Protein AF-A0A5B9VZY3-F1 (afdb_monomer)

Foldseek 3Di:
DPDDDDDDPDDDPVRVVVVLQVQKDKPPDDPVRKFFKKKKWAAADPDPPDPDRDTFIWIWGWDDPDPFKIKIKTAGLVQFSKKWADAPVCVVVFDDDDPGTPCSVVTDIDGSVNVVVVVVPDDDDPVCNHDMDIGGDPSHTMTITIGRPPGDMDMDMGGDDPPVCVVVPPPDPDDDPPDDPPPDDPDDDDDDD

Organism: NCBI:txid406548

Solvent-accessible surface area (backbone atoms only — not comparable to full-atom values): 11847 Å² total; per-residue (Å²): 130,81,79,77,85,72,86,72,90,70,70,52,72,69,53,48,52,50,62,66,46,63,72,44,41,66,34,40,66,75,84,72,40,51,16,44,39,30,44,32,42,36,49,29,61,87,54,90,82,51,92,64,57,59,66,45,54,29,39,36,35,43,27,76,82,50,102,41,35,37,43,38,35,40,35,46,56,89,50,43,58,36,33,37,24,31,43,66,70,54,65,72,68,46,53,78,50,97,92,45,57,52,44,71,82,72,32,50,75,44,45,52,67,58,54,51,53,48,60,72,69,53,85,71,68,79,91,42,60,87,49,73,46,79,41,73,47,91,78,28,42,31,28,33,40,29,24,45,72,85,49,78,64,54,75,46,81,46,71,66,71,55,70,72,56,56,71,72,58,78,81,70,83,88,85,88,87,86,86,89,86,88,88,88,88,86,87,84,80,85,84,85,134

Mean predicted aligned error: 13.8 Å

Nearest PDB structures (foldseek):
  1jk9-assembly1_B  TM=2.225E-01  e=5.221E-01  Saccharomyces cerevisiae
  6b7l-assembly1_A  TM=2.606E-01  e=6.528E-01  Aeromonas veronii Hm21

pLDDT: mean 73.93, std 17.02, range [33.25, 94.19]

Sequence (193 aa):
MPPDPVPTLEFSEGQALAFDLVGTVSLPGPYPSTGDILLIRYPGPADPRAKDRHPRYYLKIVQQLSQTHTVTRFVAIPDIRMVRIVEDAEAASAEWTGDGPNWLSHATVVRPGEIRDLIASLKWDPKAENVAYEVRLPQGTRGIVYVPENAPVLTRHESLISAATSAEGSFTAARGCAKEKKSQALSACPRDP

Radius of gyration: 24.84 Å; Cα contacts (8 Å, |Δi|>4): 273; chains: 1; bounding box: 78×72×63 Å

Structure (mmCIF, N/CA/C/O backbone):
data_AF-A0A5B9VZY3-F1
#
_entry.id   AF-A0A5B9VZY3-F1
#
loop_
_atom_site.group_PDB
_atom_site.id
_atom_site.type_symbol
_atom_site.label_atom_id
_atom_site.label_alt_id
_atom_site.label_comp_id
_atom_site.label_asym_id
_atom_site.label_entity_id
_atom_site.label_seq_id
_atom_site.pdbx_PDB_ins_code
_atom_site.Cartn_x
_atom_site.Cartn_y
_atom_site.Cartn_z
_atom_site.occupancy
_atom_site.B_iso_or_equiv
_atom_site.auth_seq_id
_atom_site.auth_comp_id
_atom_site.auth_asym_id
_atom_site.auth_atom_id
_atom_site.pdbx_PDB_model_num
ATOM 1 N N . MET A 1 1 ? -53.015 0.597 -6.344 1.00 48.97 1 MET A N 1
ATOM 2 C CA . MET A 1 1 ? -51.844 -0.181 -5.896 1.00 48.97 1 MET A CA 1
ATOM 3 C C . MET A 1 1 ? -50.610 0.524 -6.418 1.00 48.97 1 MET A C 1
ATOM 5 O O . MET A 1 1 ? -50.588 0.786 -7.617 1.00 48.97 1 MET A O 1
ATOM 9 N N . PRO A 1 2 ? -49.651 0.910 -5.563 1.00 51.12 2 PRO A N 1
ATOM 10 C CA . PRO A 1 2 ? -48.327 1.269 -6.055 1.00 51.12 2 PRO A CA 1
ATOM 11 C C . PRO A 1 2 ? -47.706 0.034 -6.734 1.00 51.12 2 PRO A C 1
ATOM 13 O O . PRO A 1 2 ? -48.023 -1.084 -6.323 1.00 51.12 2 PRO A O 1
ATOM 16 N N . PRO A 1 3 ? -46.905 0.208 -7.797 1.00 68.88 3 PRO A N 1
ATOM 17 C CA . PRO A 1 3 ? -46.254 -0.913 -8.465 1.00 68.88 3 PRO A CA 1
ATOM 18 C C . PRO A 1 3 ? -45.338 -1.655 -7.486 1.00 68.88 3 PRO A C 1
ATOM 20 O O . PRO A 1 3 ? -44.651 -1.020 -6.682 1.00 68.88 3 PRO A O 1
ATOM 23 N N . ASP A 1 4 ? -45.342 -2.988 -7.561 1.00 66.06 4 ASP A N 1
ATOM 24 C CA . ASP A 1 4 ? -44.424 -3.828 -6.795 1.00 66.06 4 ASP A CA 1
ATOM 25 C C . ASP A 1 4 ? -42.972 -3.436 -7.125 1.00 66.06 4 ASP A C 1
ATOM 27 O O . ASP A 1 4 ? -42.654 -3.200 -8.298 1.00 66.06 4 ASP A O 1
ATOM 31 N N . PRO A 1 5 ? -42.080 -3.329 -6.123 1.00 69.56 5 PRO A N 1
ATOM 32 C CA . PRO A 1 5 ? -40.698 -2.944 -6.356 1.00 69.56 5 PRO A CA 1
ATOM 33 C C . PRO A 1 5 ? -40.016 -3.993 -7.239 1.00 69.56 5 PRO A C 1
ATOM 35 O O . PRO A 1 5 ? -39.814 -5.139 -6.838 1.00 69.56 5 PRO A O 1
ATOM 38 N N . VAL A 1 6 ? -39.668 -3.592 -8.461 1.00 66.81 6 VAL A N 1
ATOM 39 C CA . VAL A 1 6 ? -38.893 -4.420 -9.386 1.00 66.81 6 VAL A CA 1
ATOM 40 C C . VAL A 1 6 ? -37.465 -4.513 -8.840 1.00 66.81 6 VAL A C 1
ATOM 42 O O . VAL A 1 6 ? -36.887 -3.471 -8.523 1.00 66.81 6 VAL A O 1
ATOM 45 N N . PRO A 1 7 ? -36.875 -5.715 -8.713 1.00 61.34 7 PRO A N 1
ATOM 46 C CA . PRO A 1 7 ? -35.495 -5.846 -8.271 1.00 61.34 7 PRO A CA 1
ATOM 47 C C . PRO A 1 7 ? -34.576 -5.111 -9.250 1.00 61.34 7 PRO A C 1
ATOM 49 O O . PRO A 1 7 ? -34.482 -5.462 -10.427 1.00 61.34 7 PRO A O 1
ATOM 52 N N . THR A 1 8 ? -33.914 -4.066 -8.767 1.00 66.06 8 THR A N 1
ATOM 53 C CA . THR A 1 8 ? -32.885 -3.356 -9.520 1.00 66.06 8 THR A CA 1
ATOM 54 C C . THR A 1 8 ? -31.635 -4.226 -9.595 1.00 66.06 8 THR A C 1
ATOM 56 O O . THR A 1 8 ? -31.130 -4.686 -8.575 1.00 66.06 8 THR A O 1
ATOM 59 N N . LEU A 1 9 ? -31.136 -4.451 -10.812 1.00 69.56 9 LEU A N 1
ATOM 60 C CA . LEU A 1 9 ? -29.882 -5.173 -11.073 1.00 69.56 9 LEU A CA 1
ATOM 61 C C . LEU A 1 9 ? -28.632 -4.339 -10.744 1.00 69.56 9 LEU A C 1
ATOM 63 O O . LEU A 1 9 ? -27.517 -4.851 -10.795 1.00 69.56 9 LEU A O 1
ATOM 67 N N . GLU A 1 10 ? -28.812 -3.056 -10.437 1.00 79.38 10 GLU A N 1
ATOM 68 C CA . GLU A 1 10 ? -27.729 -2.128 -10.137 1.00 79.38 10 GLU A CA 1
ATOM 69 C C . GLU A 1 10 ? -27.434 -2.139 -8.637 1.00 79.38 10 GLU A C 1
ATOM 71 O O . GLU A 1 10 ? -28.299 -1.847 -7.808 1.00 79.38 10 GLU A O 1
ATOM 76 N N . PHE A 1 11 ? -26.200 -2.500 -8.289 1.00 79.38 11 PHE A N 1
ATOM 77 C CA . PHE A 1 11 ? -25.704 -2.389 -6.925 1.00 79.38 11 PHE A CA 1
ATOM 78 C C . PHE A 1 11 ? -25.532 -0.919 -6.550 1.00 79.38 11 PHE A C 1
ATOM 80 O O . PHE A 1 11 ? -25.039 -0.121 -7.350 1.00 79.38 11 PHE A O 1
ATOM 87 N N . SER A 1 12 ? -25.869 -0.567 -5.309 1.00 84.94 12 SER A N 1
ATOM 88 C CA . SER A 1 12 ? -25.454 0.727 -4.767 1.00 84.94 12 SER A CA 1
ATOM 89 C C . SER A 1 12 ? -23.927 0.805 -4.690 1.00 84.94 12 SER A C 1
ATOM 91 O O . SER A 1 12 ? -23.242 -0.217 -4.626 1.00 84.94 12 SER A O 1
ATOM 93 N N . GLU A 1 13 ? -23.371 2.015 -4.647 1.00 79.19 13 GLU A N 1
ATOM 94 C CA . GLU A 1 13 ? -21.919 2.214 -4.541 1.00 79.19 13 GLU A CA 1
ATOM 95 C C . GLU A 1 13 ? -21.316 1.467 -3.338 1.00 79.19 13 GLU A C 1
ATOM 97 O O . GLU A 1 13 ? -20.296 0.790 -3.463 1.00 79.19 13 GLU A O 1
ATOM 102 N N . GLY A 1 14 ? -22.000 1.509 -2.190 1.00 79.62 14 GLY A N 1
ATOM 103 C CA . GLY A 1 14 ? -21.590 0.773 -0.995 1.00 79.62 14 GLY A CA 1
ATOM 104 C C . GLY A 1 14 ? -21.643 -0.748 -1.171 1.00 79.62 14 GLY A C 1
ATOM 105 O O . GLY A 1 14 ? -20.765 -1.447 -0.672 1.00 79.62 14 GLY A O 1
ATOM 106 N N . GLN A 1 15 ? -22.630 -1.270 -1.906 1.00 82.19 15 GLN A N 1
ATOM 107 C CA . GLN A 1 15 ? -22.722 -2.701 -2.216 1.00 82.19 15 GLN A CA 1
ATOM 108 C C . GLN A 1 15 ? -21.623 -3.138 -3.187 1.00 82.19 15 GLN A C 1
ATOM 110 O O . GLN A 1 15 ? -20.984 -4.159 -2.950 1.00 82.19 15 GLN A O 1
ATOM 115 N N . ALA A 1 16 ? -21.362 -2.359 -4.238 1.00 83.44 16 ALA A N 1
ATOM 116 C CA . ALA A 1 16 ? -20.280 -2.628 -5.181 1.00 83.44 16 ALA A CA 1
ATOM 117 C C . ALA A 1 16 ? -18.919 -2.652 -4.467 1.00 83.44 16 ALA A C 1
ATOM 119 O O . ALA A 1 16 ? -18.148 -3.595 -4.627 1.00 83.44 16 ALA A O 1
ATOM 120 N N . LEU A 1 17 ? -18.673 -1.671 -3.594 1.00 82.31 17 LEU A N 1
ATOM 121 C CA . LEU A 1 17 ? -17.467 -1.627 -2.777 1.00 82.31 17 LEU A CA 1
ATOM 122 C C . LEU A 1 17 ? -17.381 -2.814 -1.808 1.00 82.31 17 LEU A C 1
ATOM 124 O O . LEU A 1 17 ? -16.303 -3.367 -1.621 1.00 82.31 17 LEU A O 1
ATOM 128 N N . ALA A 1 18 ? -18.497 -3.241 -1.211 1.00 84.06 18 ALA A N 1
ATOM 129 C CA . ALA A 1 18 ? -18.503 -4.435 -0.373 1.00 84.06 18 ALA A CA 1
ATOM 130 C C . ALA A 1 18 ? -18.063 -5.672 -1.169 1.00 84.06 18 ALA A C 1
ATOM 132 O O . ALA A 1 18 ? -17.202 -6.406 -0.692 1.00 84.06 18 ALA A O 1
ATOM 133 N N . PHE A 1 19 ? -18.581 -5.862 -2.389 1.00 85.00 19 PHE A N 1
ATOM 134 C CA . PHE A 1 19 ? -18.181 -6.962 -3.273 1.00 85.00 19 PHE A CA 1
ATOM 135 C C . PHE A 1 19 ? -16.699 -6.913 -3.659 1.00 85.00 19 PHE A C 1
ATOM 137 O O . PHE A 1 19 ? -16.040 -7.951 -3.617 1.00 85.00 19 PHE A O 1
ATOM 144 N N . ASP A 1 20 ? -16.158 -5.731 -3.963 1.00 82.94 20 ASP A N 1
ATOM 145 C CA . ASP A 1 20 ? -14.740 -5.558 -4.313 1.00 82.94 20 ASP A CA 1
ATOM 146 C C . ASP A 1 20 ? -13.782 -5.933 -3.163 1.00 82.94 20 ASP A C 1
ATOM 148 O O . ASP A 1 20 ? -12.620 -6.280 -3.402 1.00 82.94 20 ASP A O 1
ATOM 152 N N . LEU A 1 21 ? -14.260 -5.877 -1.915 1.00 87.25 21 LEU A N 1
ATOM 153 C CA . LEU A 1 21 ? -13.477 -6.160 -0.708 1.00 87.25 21 LEU A CA 1
ATOM 154 C C . LEU A 1 21 ? -13.717 -7.544 -0.111 1.00 87.25 21 LEU A C 1
ATOM 156 O O . LEU A 1 21 ? -13.021 -7.916 0.840 1.00 87.25 21 LEU A O 1
ATOM 160 N N . VAL A 1 22 ? -14.657 -8.324 -0.649 1.00 89.94 22 VAL A N 1
ATOM 161 C CA . VAL A 1 22 ? -14.873 -9.704 -0.200 1.00 89.94 22 VAL A CA 1
ATOM 162 C C . VAL A 1 22 ? -13.573 -10.506 -0.349 1.00 89.94 22 VAL A C 1
ATOM 164 O O . VAL A 1 22 ? -12.949 -10.520 -1.409 1.00 89.94 22 VAL A O 1
ATOM 167 N N . GLY A 1 23 ? -13.168 -11.192 0.725 1.00 88.31 23 GLY A N 1
ATOM 168 C CA . GLY A 1 23 ? -11.953 -12.020 0.751 1.00 88.31 23 GLY A CA 1
ATOM 169 C C . GLY A 1 23 ? -10.643 -11.223 0.776 1.00 88.31 23 GLY A C 1
ATOM 170 O O . GLY A 1 23 ? -9.598 -11.734 0.364 1.00 88.31 23 GLY A O 1
ATOM 171 N N . THR A 1 24 ? -10.695 -9.960 1.211 1.00 90.50 24 THR A N 1
ATOM 172 C CA . THR A 1 24 ? -9.513 -9.105 1.364 1.00 90.50 24 THR A CA 1
ATOM 173 C C . THR A 1 24 ? -9.180 -8.843 2.828 1.00 90.50 24 THR A C 1
ATOM 175 O O . THR A 1 24 ? -10.052 -8.817 3.694 1.00 90.50 24 THR A O 1
ATOM 178 N N . VAL A 1 25 ? -7.899 -8.602 3.095 1.00 89.81 25 VAL A N 1
ATOM 179 C CA . VAL A 1 25 ? -7.372 -8.143 4.379 1.00 89.81 25 VAL A CA 1
ATOM 180 C C . VAL A 1 25 ? -6.919 -6.696 4.271 1.00 89.81 25 VAL A C 1
ATOM 182 O O . VAL A 1 25 ? -6.342 -6.274 3.267 1.00 89.81 25 VAL A O 1
ATOM 185 N N . SER A 1 26 ? -7.160 -5.934 5.334 1.00 88.94 26 SER A N 1
ATOM 186 C CA . SER A 1 26 ? -6.669 -4.567 5.484 1.00 88.94 26 SER A CA 1
ATOM 187 C C . SER A 1 26 ? -5.224 -4.561 5.978 1.00 88.94 26 SER A C 1
ATOM 189 O O . SER A 1 26 ? -4.917 -5.155 7.015 1.00 88.94 26 SER A O 1
ATOM 191 N N . LEU A 1 27 ? -4.356 -3.841 5.276 1.00 89.19 27 LEU A N 1
ATOM 192 C CA . LEU A 1 27 ? -2.988 -3.554 5.679 1.00 89.19 27 LEU A CA 1
ATOM 193 C C . LEU A 1 27 ? -2.804 -2.050 5.908 1.00 89.19 27 LEU A C 1
ATOM 195 O O . LEU A 1 27 ? -3.229 -1.260 5.076 1.00 89.19 27 LEU A O 1
ATOM 199 N N . PRO A 1 28 ? -2.090 -1.639 6.956 1.00 85.62 28 PRO A N 1
ATOM 200 C CA . PRO A 1 28 ? -1.412 -2.506 7.908 1.00 85.62 28 PRO A CA 1
ATOM 201 C C . PRO A 1 28 ? -2.357 -3.184 8.919 1.00 85.62 28 PRO A C 1
ATOM 203 O O . PRO A 1 28 ? -3.510 -2.805 9.085 1.00 85.62 28 PRO A O 1
ATOM 206 N N . GLY A 1 29 ? -1.856 -4.214 9.598 1.00 77.62 29 GLY A N 1
ATOM 207 C CA . GLY A 1 29 ? -2.554 -4.891 10.694 1.00 77.62 29 GLY A CA 1
ATOM 208 C C . GLY A 1 29 ? -1.566 -5.605 11.626 1.00 77.62 29 GLY A C 1
ATOM 209 O O . GLY A 1 29 ? -0.427 -5.836 11.218 1.00 77.62 29 GLY A O 1
ATOM 210 N N . PRO A 1 30 ? -1.947 -5.978 12.861 1.00 68.19 30 PRO A N 1
ATOM 211 C CA . PRO A 1 30 ? -3.179 -5.612 13.564 1.00 68.19 30 PRO A CA 1
ATOM 212 C C . PRO A 1 30 ? -3.150 -4.151 14.063 1.00 68.19 30 PRO A C 1
ATOM 214 O O . PRO A 1 30 ? -2.207 -3.417 13.782 1.00 68.19 30 PRO A O 1
ATOM 217 N N . TYR A 1 31 ? -4.221 -3.724 14.737 1.00 58.78 31 TYR A N 1
ATOM 218 C CA . TYR A 1 31 ? -4.541 -2.329 15.067 1.00 58.78 31 TYR A CA 1
ATOM 219 C C . TYR A 1 31 ? -3.400 -1.550 15.774 1.00 58.78 31 TYR A C 1
ATOM 221 O O . TYR A 1 31 ? -2.755 -2.133 16.648 1.00 58.78 31 TYR A O 1
ATOM 229 N N . PRO A 1 32 ? -3.169 -0.246 15.481 1.00 58.28 32 PRO A N 1
ATOM 230 C CA . PRO A 1 32 ? -3.846 0.621 14.502 1.00 58.28 32 PRO A CA 1
ATOM 231 C C . PRO A 1 32 ? -3.590 0.209 13.067 1.00 58.28 32 PRO A C 1
ATOM 233 O O . PRO A 1 32 ? -2.450 0.159 12.632 1.00 58.28 32 PRO A O 1
ATOM 236 N N . SER A 1 33 ? -4.662 -0.067 12.321 1.00 71.00 33 SER A N 1
ATOM 237 C CA . SER A 1 33 ? -4.580 -0.526 10.934 1.00 71.00 33 SER A CA 1
ATOM 238 C C . SER A 1 33 ? -4.233 0.589 9.953 1.00 71.00 33 SER A C 1
ATOM 240 O O . SER A 1 33 ? -4.369 0.393 8.760 1.00 71.00 33 SER A O 1
ATOM 242 N N . THR A 1 34 ? -3.764 1.747 10.417 1.00 80.75 34 THR A N 1
ATOM 243 C CA . THR A 1 34 ? -3.256 2.823 9.565 1.00 80.75 34 THR A CA 1
ATOM 244 C C . THR A 1 34 ? -1.738 2.827 9.540 1.00 80.75 34 THR A C 1
ATOM 246 O O . THR A 1 34 ? -1.068 2.564 10.539 1.00 80.75 34 THR A O 1
ATOM 249 N N . GLY A 1 35 ? -1.180 3.126 8.374 1.00 86.19 35 GLY A N 1
ATOM 250 C CA . GLY A 1 35 ? 0.255 3.310 8.203 1.00 86.19 35 GLY A CA 1
ATOM 251 C C . GLY A 1 35 ? 0.544 4.335 7.130 1.00 86.19 35 GLY A C 1
ATOM 252 O O . GLY A 1 35 ? -0.342 4.686 6.348 1.00 86.19 35 GLY A O 1
ATOM 253 N N . ASP A 1 36 ? 1.788 4.797 7.101 1.00 89.00 36 ASP A N 1
ATOM 254 C CA . ASP A 1 36 ? 2.238 5.721 6.078 1.00 89.00 36 ASP A CA 1
ATOM 255 C C . ASP A 1 36 ? 2.378 4.963 4.748 1.00 89.00 36 ASP A C 1
ATOM 257 O O . ASP A 1 36 ? 3.089 3.955 4.672 1.00 89.00 36 ASP A O 1
ATOM 261 N N . ILE A 1 37 ? 1.684 5.424 3.708 1.00 90.31 37 ILE A N 1
ATOM 262 C CA . ILE A 1 37 ? 1.641 4.796 2.386 1.00 90.31 37 ILE A CA 1
ATOM 263 C C . ILE A 1 37 ? 2.561 5.556 1.433 1.00 90.31 37 ILE A C 1
ATOM 265 O O . ILE A 1 37 ? 2.424 6.762 1.223 1.00 90.31 37 ILE A O 1
ATOM 269 N N . LEU A 1 38 ? 3.498 4.834 0.822 1.00 89.88 38 LEU A N 1
ATOM 270 C CA . LEU A 1 38 ? 4.451 5.381 -0.143 1.00 89.88 38 LEU A CA 1
ATOM 271 C C . LEU A 1 38 ? 4.440 4.525 -1.405 1.00 89.88 38 LEU A C 1
ATOM 273 O O . LEU A 1 38 ? 4.417 3.298 -1.335 1.00 89.88 38 LEU A O 1
ATOM 277 N N . LEU A 1 39 ? 4.516 5.161 -2.56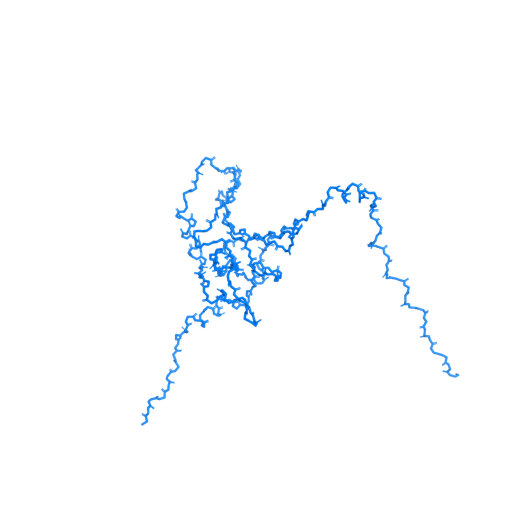8 1.00 89.94 39 LEU A N 1
ATOM 278 C CA . LEU A 1 39 ? 4.752 4.470 -3.825 1.00 89.94 39 LEU A CA 1
ATOM 279 C C . LEU A 1 39 ? 6.254 4.277 -4.017 1.00 89.94 39 LEU A C 1
ATOM 281 O O . LEU A 1 39 ? 7.015 5.244 -4.017 1.00 89.94 39 LEU A O 1
ATOM 285 N N . ILE A 1 40 ? 6.669 3.033 -4.226 1.00 89.62 40 ILE A N 1
ATOM 286 C CA . ILE A 1 40 ? 8.050 2.687 -4.540 1.00 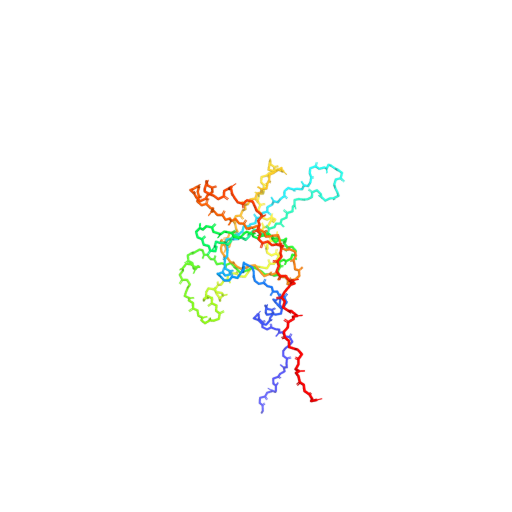89.62 40 ILE A CA 1
ATOM 287 C C . ILE A 1 40 ? 8.169 2.310 -6.004 1.00 89.62 40 ILE A C 1
ATOM 289 O O . ILE A 1 40 ? 7.434 1.451 -6.493 1.00 89.62 40 ILE A O 1
ATOM 293 N N . ARG A 1 41 ? 9.168 2.883 -6.671 1.00 87.88 41 ARG A N 1
ATOM 294 C CA . ARG A 1 41 ? 9.699 2.379 -7.936 1.00 87.88 41 ARG A CA 1
ATOM 295 C C . ARG A 1 41 ? 10.999 1.634 -7.665 1.00 87.88 41 ARG A C 1
ATOM 297 O O . ARG A 1 41 ? 11.996 2.244 -7.286 1.00 87.88 41 ARG A O 1
ATOM 304 N N . TYR A 1 42 ? 10.985 0.325 -7.874 1.00 85.81 42 TYR A N 1
ATOM 305 C CA . TYR A 1 42 ? 12.169 -0.521 -7.849 1.00 85.81 42 TYR A CA 1
ATOM 306 C C . TYR A 1 42 ? 12.741 -0.641 -9.269 1.00 85.81 42 TYR A C 1
ATOM 308 O O . TYR A 1 42 ? 11.972 -0.867 -10.213 1.00 85.81 42 TYR A O 1
ATOM 316 N N . PRO A 1 43 ? 14.060 -0.474 -9.454 1.00 82.69 43 PRO A N 1
ATOM 317 C CA . PRO A 1 43 ? 14.666 -0.575 -10.771 1.00 82.69 43 PRO A CA 1
ATOM 318 C C . PRO A 1 43 ? 14.493 -1.981 -11.354 1.00 82.69 43 PRO A C 1
ATOM 320 O O . PRO A 1 43 ? 14.429 -2.978 -10.631 1.00 82.69 43 PRO A O 1
ATOM 323 N N . GLY A 1 44 ? 14.400 -2.058 -12.681 1.00 79.31 44 GLY A N 1
ATOM 324 C CA . GLY A 1 44 ? 14.446 -3.339 -13.376 1.00 79.31 44 GLY A CA 1
ATOM 325 C C . GLY A 1 44 ? 15.818 -4.010 -13.197 1.00 79.31 44 GLY A C 1
ATOM 326 O O . GLY A 1 44 ? 16.799 -3.342 -12.864 1.00 79.31 44 GLY A O 1
ATOM 327 N N . PRO A 1 45 ? 15.924 -5.330 -13.405 1.00 77.69 45 PRO A N 1
ATOM 328 C CA . PRO A 1 45 ? 17.207 -6.022 -13.399 1.00 77.69 45 PRO A CA 1
ATOM 329 C C . PRO A 1 45 ? 18.186 -5.389 -14.401 1.00 77.69 45 PRO A C 1
ATOM 331 O O . PRO A 1 45 ? 17.850 -5.174 -15.563 1.00 77.69 45 PRO A O 1
ATOM 334 N N . ALA A 1 46 ? 19.419 -5.147 -13.946 1.00 73.75 46 ALA A N 1
ATOM 335 C CA . ALA A 1 46 ? 20.489 -4.550 -14.750 1.00 73.75 46 ALA A CA 1
ATOM 336 C C . ALA A 1 46 ? 21.030 -5.484 -15.852 1.00 73.75 46 ALA A C 1
ATOM 338 O O . ALA A 1 46 ? 21.781 -5.045 -16.721 1.00 73.75 46 ALA A O 1
ATOM 339 N N . ASP A 1 47 ? 20.674 -6.773 -15.817 1.00 78.38 47 ASP A N 1
ATOM 340 C CA . ASP A 1 47 ? 21.093 -7.740 -16.828 1.00 78.38 47 ASP A CA 1
ATOM 341 C C . ASP A 1 47 ? 20.403 -7.442 -18.173 1.00 78.38 47 ASP A C 1
ATOM 343 O O . ASP A 1 47 ? 19.176 -7.560 -18.282 1.00 78.38 47 ASP A O 1
ATOM 347 N N . PRO A 1 48 ? 21.160 -7.133 -19.243 1.00 72.50 48 PRO A N 1
ATOM 348 C CA . PRO A 1 48 ? 20.587 -6.922 -20.563 1.00 72.50 48 PRO A CA 1
ATOM 349 C C . PRO A 1 48 ? 19.874 -8.167 -21.124 1.00 72.50 48 PRO A C 1
ATOM 351 O O . PRO A 1 48 ? 19.100 -8.059 -22.073 1.00 72.50 48 PRO A O 1
ATOM 354 N N . ARG A 1 49 ? 20.076 -9.362 -20.578 1.00 80.81 49 ARG A N 1
ATOM 355 C CA . ARG A 1 49 ? 19.366 -10.572 -21.019 1.00 80.81 49 ARG A CA 1
ATOM 356 C C . ARG A 1 49 ? 18.101 -10.863 -20.214 1.00 80.81 49 ARG A C 1
ATOM 358 O O . ARG A 1 49 ? 17.374 -11.795 -20.562 1.00 80.81 49 ARG A O 1
ATOM 365 N N . ALA A 1 50 ? 17.800 -10.074 -19.181 1.00 79.31 50 ALA A N 1
ATOM 366 C CA . ALA A 1 50 ? 16.577 -10.236 -18.410 1.00 79.31 50 ALA A CA 1
ATOM 367 C C . ALA A 1 50 ? 15.341 -9.959 -19.280 1.00 79.31 50 ALA A C 1
ATOM 369 O O . ALA A 1 50 ? 15.267 -8.955 -19.989 1.00 79.31 50 ALA A O 1
ATOM 370 N N . LYS A 1 51 ? 14.355 -10.863 -19.212 1.00 74.00 51 LYS A N 1
ATOM 371 C CA . LYS A 1 51 ? 13.098 -10.760 -19.976 1.00 74.00 51 LYS A CA 1
ATOM 372 C C . LYS A 1 51 ? 12.201 -9.610 -19.513 1.00 74.00 51 LYS A C 1
ATOM 374 O O . LYS A 1 51 ? 11.413 -9.107 -20.301 1.00 74.00 51 LYS A O 1
ATOM 379 N N . ASP A 1 52 ? 12.321 -9.213 -18.252 1.00 74.44 52 ASP A N 1
ATOM 380 C CA . ASP A 1 52 ? 11.519 -8.166 -17.625 1.00 74.44 52 ASP A CA 1
ATOM 381 C C . ASP A 1 52 ? 12.450 -7.042 -17.173 1.00 74.44 52 ASP A C 1
ATOM 383 O O . ASP A 1 52 ? 12.956 -7.061 -16.056 1.00 74.44 52 ASP A O 1
ATOM 387 N N . ARG A 1 53 ? 12.747 -6.109 -18.084 1.00 73.75 53 ARG A N 1
ATOM 388 C CA . ARG A 1 53 ? 13.592 -4.935 -17.802 1.00 73.75 53 ARG A CA 1
ATOM 389 C C . ARG A 1 53 ? 12.805 -3.764 -17.211 1.00 73.75 53 ARG A C 1
ATOM 391 O O . ARG A 1 53 ? 13.383 -2.715 -16.937 1.00 73.75 53 ARG A O 1
ATOM 398 N N . HIS A 1 54 ? 11.489 -3.899 -17.074 1.00 80.38 54 HIS A N 1
ATOM 399 C CA . HIS A 1 54 ? 10.652 -2.798 -16.633 1.00 80.38 54 HIS A CA 1
ATOM 400 C C . HIS A 1 54 ? 10.835 -2.547 -15.131 1.00 80.38 54 HIS A C 1
ATOM 402 O O . HIS A 1 54 ? 11.068 -3.485 -14.363 1.00 80.38 54 HIS A O 1
ATOM 408 N N . PRO A 1 55 ? 10.746 -1.279 -14.690 1.00 83.19 55 PRO A N 1
ATOM 409 C CA . PRO A 1 55 ? 10.713 -0.982 -13.271 1.00 83.19 55 PRO A CA 1
ATOM 410 C C . PRO A 1 55 ? 9.484 -1.632 -12.636 1.00 83.19 55 PRO A C 1
ATOM 412 O O . PRO A 1 55 ? 8.403 -1.682 -13.229 1.00 83.19 55 PRO A O 1
ATOM 415 N N . ARG A 1 56 ? 9.653 -2.107 -11.406 1.00 87.50 56 ARG A N 1
ATOM 416 C CA . ARG A 1 56 ? 8.577 -2.713 -10.624 1.00 87.50 56 ARG A CA 1
ATOM 417 C C . ARG A 1 56 ? 8.051 -1.707 -9.624 1.00 87.50 56 ARG A C 1
ATOM 419 O O . ARG A 1 56 ? 8.826 -0.988 -9.000 1.00 87.50 56 ARG A O 1
ATOM 426 N N . TYR A 1 57 ? 6.738 -1.678 -9.460 1.00 89.31 57 TYR A N 1
ATOM 427 C CA . TYR A 1 57 ? 6.077 -0.745 -8.560 1.00 89.31 57 TYR A CA 1
ATOM 428 C C . TYR A 1 57 ? 5.457 -1.490 -7.389 1.00 89.31 57 TYR A C 1
ATOM 430 O O . TYR A 1 57 ? 4.848 -2.549 -7.560 1.00 89.31 57 TYR A O 1
ATOM 438 N N . TYR A 1 58 ? 5.608 -0.911 -6.205 1.00 92.44 58 TYR A N 1
ATOM 439 C CA . TYR A 1 58 ? 5.074 -1.448 -4.962 1.00 92.44 58 TYR A CA 1
ATOM 440 C C . TYR A 1 58 ? 4.483 -0.316 -4.133 1.00 92.44 58 TYR A C 1
ATOM 442 O O . TYR A 1 58 ? 4.989 0.804 -4.177 1.00 92.44 58 TYR A O 1
ATOM 450 N N . LEU A 1 59 ? 3.466 -0.609 -3.328 1.00 92.81 59 LEU A N 1
ATOM 451 C CA . LEU A 1 59 ? 3.138 0.241 -2.191 1.00 92.81 59 LEU A CA 1
ATOM 452 C C . LEU A 1 59 ? 3.920 -0.224 -0.966 1.00 92.81 59 LEU A C 1
ATOM 454 O O . LEU A 1 59 ? 3.849 -1.391 -0.578 1.00 92.81 59 LEU A O 1
ATOM 458 N N . LYS A 1 60 ? 4.657 0.710 -0.368 1.00 93.38 60 LYS A N 1
ATOM 459 C CA . LYS A 1 60 ? 5.220 0.620 0.977 1.00 93.38 60 LYS A CA 1
ATOM 460 C C . LYS A 1 60 ? 4.160 1.061 1.963 1.00 93.38 60 LYS A C 1
ATOM 462 O O . LYS A 1 60 ? 3.545 2.105 1.773 1.00 93.38 60 LYS A O 1
ATOM 467 N N . ILE A 1 61 ? 4.013 0.311 3.037 1.00 92.81 61 ILE A N 1
ATOM 468 C CA . ILE A 1 61 ? 3.121 0.636 4.138 1.00 92.81 61 ILE A CA 1
ATOM 469 C C . ILE A 1 61 ? 3.966 0.582 5.402 1.00 92.81 61 ILE A C 1
ATOM 471 O O . ILE A 1 61 ? 4.427 -0.495 5.778 1.00 92.81 61 ILE A O 1
ATOM 475 N N . VAL A 1 62 ? 4.199 1.724 6.038 1.00 91.38 62 VAL A N 1
ATOM 476 C CA . VAL A 1 62 ? 5.017 1.827 7.250 1.00 91.38 62 VAL A CA 1
ATOM 477 C C . VAL A 1 62 ? 4.101 2.017 8.449 1.00 91.38 62 VAL A C 1
ATOM 479 O O . VAL A 1 62 ? 3.408 3.022 8.566 1.00 91.38 62 VAL A O 1
ATOM 482 N N . GLN A 1 63 ? 4.088 1.041 9.347 1.00 89.62 63 GLN A N 1
ATOM 483 C CA . GLN A 1 63 ? 3.261 1.047 10.545 1.00 89.62 63 GLN A CA 1
ATOM 484 C C . GLN A 1 63 ? 4.152 1.106 11.785 1.00 89.62 63 GLN A C 1
ATOM 486 O O . GLN A 1 63 ? 4.908 0.173 12.062 1.00 89.62 63 GLN A O 1
ATOM 491 N N . GLN A 1 64 ? 4.037 2.180 12.562 1.00 87.31 64 GLN A N 1
ATOM 492 C CA . GLN A 1 64 ? 4.703 2.288 13.857 1.00 87.31 64 GLN A CA 1
ATOM 493 C C . GLN A 1 64 ? 3.817 1.657 14.939 1.00 87.31 64 GLN A C 1
ATOM 495 O O . GLN A 1 64 ? 2.761 2.196 15.257 1.00 87.31 64 GLN A O 1
ATOM 500 N N . LEU A 1 65 ? 4.231 0.518 15.504 1.00 84.19 65 LEU A N 1
ATOM 501 C CA . LEU A 1 65 ? 3.480 -0.159 16.574 1.00 84.19 65 LEU A CA 1
ATOM 502 C C . LEU A 1 65 ? 3.848 0.366 17.968 1.00 84.19 65 LEU A C 1
ATOM 504 O O . LEU A 1 65 ? 3.030 0.340 18.883 1.00 84.19 65 LEU A O 1
ATOM 508 N N . SER A 1 66 ? 5.081 0.835 18.147 1.00 83.12 66 SER A N 1
ATOM 509 C CA . SER A 1 66 ? 5.568 1.451 19.387 1.00 83.12 66 SER A CA 1
ATOM 510 C C . SER A 1 66 ? 6.735 2.389 19.076 1.00 83.12 66 SER A C 1
ATOM 512 O O . SER A 1 66 ? 7.178 2.447 17.939 1.00 83.12 66 SER A O 1
ATOM 514 N N . GLN A 1 67 ? 7.312 3.086 20.059 1.00 83.69 67 GLN A N 1
ATOM 515 C CA . GLN A 1 67 ? 8.523 3.903 19.834 1.00 83.69 67 GLN A CA 1
ATOM 516 C C . GLN A 1 67 ? 9.725 3.094 19.320 1.00 83.69 67 GLN A C 1
ATOM 518 O O . GLN A 1 67 ? 10.640 3.654 18.725 1.00 83.69 67 GLN A O 1
ATOM 523 N N . THR A 1 68 ? 9.728 1.783 19.551 1.00 86.00 68 THR A N 1
ATOM 524 C CA . THR A 1 68 ? 10.844 0.903 19.214 1.00 86.00 68 THR A CA 1
ATOM 525 C C . THR A 1 68 ? 10.514 -0.092 18.120 1.00 86.00 68 THR A C 1
ATOM 527 O O . THR A 1 68 ? 11.441 -0.705 17.612 1.00 86.00 68 THR A O 1
ATOM 530 N N . HIS A 1 69 ? 9.247 -0.275 17.745 1.00 86.06 69 HIS A N 1
ATOM 531 C CA . HIS A 1 69 ? 8.848 -1.307 16.796 1.00 86.06 69 HIS A CA 1
ATOM 532 C C . HIS A 1 69 ? 8.116 -0.724 15.590 1.00 86.06 69 HIS A C 1
ATOM 534 O O . HIS A 1 69 ? 7.055 -0.107 15.724 1.00 86.06 69 HIS A O 1
ATOM 540 N N . THR A 1 70 ? 8.657 -1.004 14.407 1.00 90.25 70 THR A N 1
ATOM 541 C CA . THR A 1 70 ? 8.103 -0.586 13.118 1.00 90.25 70 THR A CA 1
ATOM 542 C C . THR A 1 70 ? 7.905 -1.807 12.236 1.00 90.25 70 THR A C 1
ATOM 544 O O . THR A 1 70 ? 8.802 -2.638 12.089 1.00 90.25 70 THR A O 1
ATOM 547 N N . VAL A 1 71 ? 6.737 -1.908 11.611 1.00 90.50 71 VAL A N 1
ATOM 548 C CA . VAL A 1 71 ? 6.436 -2.937 10.620 1.00 90.50 71 VAL A CA 1
ATOM 549 C C . VAL A 1 71 ? 6.266 -2.272 9.266 1.00 90.50 71 VAL A C 1
ATOM 551 O O . VAL A 1 71 ? 5.348 -1.482 9.064 1.00 90.50 71 VAL A O 1
ATOM 554 N N . THR A 1 72 ? 7.142 -2.607 8.324 1.00 93.06 72 THR A N 1
ATOM 555 C CA . THR A 1 72 ? 7.030 -2.162 6.934 1.00 93.06 72 THR A CA 1
ATOM 556 C C . THR A 1 72 ? 6.521 -3.305 6.072 1.00 93.06 72 THR A C 1
ATOM 558 O O . THR A 1 72 ? 7.061 -4.408 6.123 1.00 93.06 72 THR A O 1
ATOM 561 N N . ARG A 1 73 ? 5.503 -3.048 5.254 1.00 93.62 73 ARG A N 1
ATOM 562 C CA . ARG A 1 73 ? 4.959 -4.010 4.291 1.00 93.62 73 ARG A CA 1
ATOM 563 C C . ARG A 1 73 ? 5.120 -3.496 2.875 1.00 93.62 73 ARG A C 1
ATOM 565 O O . ARG A 1 73 ? 4.977 -2.300 2.642 1.00 93.62 73 ARG A O 1
ATOM 572 N N . PHE A 1 74 ? 5.395 -4.401 1.948 1.00 94.12 74 PHE A N 1
ATOM 573 C CA . PHE A 1 74 ? 5.470 -4.106 0.524 1.00 94.12 74 PHE A CA 1
ATOM 574 C C . PHE A 1 74 ? 4.453 -4.963 -0.214 1.00 94.12 74 PHE A C 1
ATOM 576 O O . PHE A 1 74 ? 4.443 -6.188 -0.068 1.00 94.12 74 PHE A O 1
ATOM 583 N N . VAL A 1 75 ? 3.613 -4.302 -1.003 1.00 94.19 75 VAL A N 1
ATOM 584 C CA . VAL A 1 75 ? 2.537 -4.923 -1.776 1.00 94.19 75 VAL A CA 1
ATOM 585 C C . VAL A 1 75 ? 2.722 -4.560 -3.240 1.00 94.19 75 VAL A C 1
ATOM 587 O O . VAL A 1 75 ? 2.921 -3.390 -3.568 1.00 94.19 75 VAL A O 1
ATOM 590 N N . ALA A 1 76 ? 2.673 -5.548 -4.131 1.00 92.75 76 ALA A N 1
ATOM 591 C CA . ALA A 1 76 ? 2.726 -5.286 -5.562 1.00 92.75 76 ALA A CA 1
ATOM 592 C C . ALA A 1 76 ? 1.411 -4.646 -6.033 1.00 92.75 76 ALA A C 1
ATOM 594 O O . ALA A 1 76 ? 0.333 -5.043 -5.601 1.00 92.75 76 ALA A O 1
ATOM 595 N N . ILE A 1 77 ? 1.483 -3.686 -6.961 1.00 91.69 77 ILE A N 1
ATOM 596 C CA . ILE A 1 77 ? 0.285 -2.988 -7.468 1.00 91.69 77 ILE A CA 1
ATOM 597 C C . ILE A 1 77 ? -0.832 -3.936 -7.964 1.00 91.69 77 ILE A C 1
ATOM 599 O O . ILE A 1 77 ? -1.997 -3.644 -7.698 1.00 91.69 77 ILE A O 1
ATOM 603 N N . PRO A 1 78 ? -0.544 -5.065 -8.650 1.00 91.69 78 PRO A N 1
ATOM 604 C CA . PRO A 1 78 ? -1.582 -6.003 -9.094 1.00 91.69 78 PRO A CA 1
ATOM 605 C C . PRO A 1 78 ? -2.368 -6.687 -7.967 1.00 91.69 78 PRO A C 1
ATOM 607 O O . PRO A 1 78 ? -3.501 -7.107 -8.198 1.00 91.69 78 PRO A O 1
ATOM 610 N N . ASP A 1 79 ? -1.784 -6.783 -6.773 1.00 93.94 79 ASP A N 1
ATOM 611 C CA . ASP A 1 79 ? -2.381 -7.455 -5.616 1.00 93.94 79 ASP A CA 1
ATOM 612 C C . ASP A 1 79 ? -3.231 -6.503 -4.761 1.00 93.94 79 ASP A C 1
ATOM 614 O O . ASP A 1 79 ? -3.836 -6.910 -3.772 1.00 93.94 79 ASP A O 1
ATOM 618 N N . ILE A 1 80 ? -3.309 -5.226 -5.137 1.00 92.31 80 ILE A N 1
ATOM 619 C CA . ILE A 1 80 ? -4.131 -4.231 -4.453 1.00 92.31 80 ILE A CA 1
ATOM 620 C C . ILE A 1 80 ? -5.555 -4.305 -4.996 1.00 92.31 80 ILE A C 1
ATOM 622 O O . ILE A 1 80 ? -5.780 -4.289 -6.207 1.00 92.31 80 ILE A O 1
ATOM 626 N N . ARG A 1 81 ? -6.531 -4.349 -4.091 1.00 92.12 81 ARG A N 1
ATOM 627 C CA . ARG A 1 81 ? -7.958 -4.230 -4.419 1.00 92.12 81 ARG A CA 1
ATOM 628 C C . ARG A 1 81 ? -8.456 -2.813 -4.231 1.00 92.12 81 ARG A C 1
ATOM 630 O O . ARG A 1 81 ? -9.178 -2.303 -5.079 1.00 92.12 81 ARG A O 1
ATOM 637 N N . MET A 1 82 ? -8.018 -2.163 -3.162 1.00 90.69 82 MET A N 1
ATOM 638 C CA . MET A 1 82 ? -8.428 -0.805 -2.837 1.00 90.69 82 MET A CA 1
ATOM 639 C C . MET A 1 82 ? -7.405 -0.160 -1.913 1.00 90.69 82 MET A C 1
ATOM 641 O O . MET A 1 82 ? -6.772 -0.844 -1.109 1.00 90.69 82 MET A O 1
ATOM 645 N N . VAL A 1 83 ? -7.282 1.158 -1.979 1.00 89.69 83 VAL A N 1
ATOM 646 C CA . VAL A 1 83 ? -6.587 1.948 -0.966 1.00 89.69 83 VAL A CA 1
ATOM 647 C C . VAL A 1 83 ? -7.559 2.983 -0.421 1.00 89.69 83 VAL A C 1
ATOM 649 O O . VAL A 1 83 ? -8.257 3.641 -1.183 1.00 89.69 83 VAL A O 1
ATOM 652 N N . ARG A 1 84 ? -7.627 3.114 0.900 1.00 88.44 84 ARG A N 1
ATOM 653 C CA . ARG A 1 84 ? -8.326 4.201 1.586 1.00 88.44 84 ARG A CA 1
ATOM 654 C C . ARG A 1 84 ? -7.291 5.111 2.205 1.00 88.44 84 ARG A C 1
ATOM 656 O O . ARG A 1 84 ? -6.552 4.660 3.077 1.00 88.44 84 ARG A O 1
ATOM 663 N N . ILE A 1 85 ? -7.235 6.350 1.737 1.00 87.56 85 ILE A N 1
ATOM 664 C CA . ILE A 1 85 ? -6.257 7.350 2.161 1.00 87.56 85 ILE A CA 1
ATOM 665 C C . ILE A 1 85 ? -6.982 8.460 2.910 1.00 87.56 85 ILE A C 1
ATOM 667 O O . ILE A 1 85 ? -8.094 8.843 2.554 1.00 87.56 85 ILE A O 1
ATOM 671 N N . VAL A 1 86 ? -6.344 8.963 3.954 1.00 81.81 86 VAL A N 1
ATOM 672 C CA . VAL A 1 86 ? -6.786 10.119 4.720 1.00 81.81 86 VAL A CA 1
ATOM 673 C C . VAL A 1 86 ? -5.621 11.100 4.840 1.00 81.81 86 VAL A C 1
ATOM 675 O O . VAL A 1 86 ? -4.448 10.702 4.857 1.00 81.81 86 VAL A O 1
ATOM 678 N N . GLU A 1 87 ? -5.931 12.390 4.906 1.00 79.31 87 GLU A N 1
ATOM 679 C CA . GLU A 1 87 ? -4.916 13.397 5.192 1.00 79.31 87 GLU A CA 1
ATOM 680 C C . GLU A 1 87 ? -4.429 13.287 6.643 1.00 79.31 87 GLU A C 1
ATOM 682 O O . GLU A 1 87 ? -5.175 12.908 7.547 1.00 79.31 87 GLU A O 1
ATOM 687 N N . ASP A 1 88 ? -3.169 13.649 6.899 1.00 72.19 88 ASP A N 1
ATOM 688 C CA . ASP A 1 88 ? -2.571 13.526 8.237 1.00 72.19 88 ASP A CA 1
ATOM 689 C C . ASP A 1 88 ? -3.352 14.308 9.309 1.00 72.19 88 ASP A C 1
ATOM 691 O O . ASP A 1 88 ? -3.462 13.851 10.449 1.00 72.19 88 ASP A O 1
ATOM 695 N N . ALA A 1 89 ? -3.915 15.467 8.948 1.00 70.94 89 ALA A N 1
ATOM 696 C CA . ALA A 1 89 ? -4.697 16.307 9.853 1.00 70.94 89 ALA A CA 1
ATOM 697 C C . ALA A 1 89 ? -6.023 15.647 10.264 1.00 70.94 89 ALA A C 1
ATOM 699 O O . ALA A 1 89 ? -6.404 15.701 11.433 1.00 70.94 89 ALA A O 1
ATOM 700 N N . GLU A 1 90 ? -6.694 14.988 9.321 1.00 70.50 90 GLU A N 1
ATOM 701 C CA . GLU A 1 90 ? -7.945 14.263 9.552 1.00 70.50 90 GLU A CA 1
ATOM 702 C C . GLU A 1 90 ? -7.699 12.941 10.287 1.00 70.50 90 GLU A C 1
ATOM 704 O O . GLU A 1 90 ? -8.443 12.580 11.195 1.00 70.50 90 GLU A O 1
ATOM 709 N N . ALA A 1 91 ? -6.600 12.246 9.975 1.00 66.00 91 ALA A N 1
ATOM 710 C CA . ALA A 1 91 ? -6.187 11.046 10.699 1.00 66.00 91 ALA A CA 1
ATOM 711 C C . ALA A 1 91 ? -5.903 11.328 12.183 1.00 66.00 91 ALA A C 1
ATOM 713 O O . ALA A 1 91 ? -6.145 10.470 13.031 1.00 66.00 91 ALA A O 1
ATOM 714 N N . ALA A 1 92 ? -5.355 12.509 12.490 1.00 65.00 92 ALA A N 1
ATOM 715 C CA . ALA A 1 92 ? -5.012 12.920 13.848 1.00 65.00 92 ALA A CA 1
ATOM 716 C C . ALA A 1 92 ? -6.227 13.379 14.671 1.00 65.00 92 ALA A C 1
ATOM 718 O O . ALA A 1 92 ? -6.210 13.244 15.894 1.00 65.00 92 ALA A O 1
ATOM 719 N N . SER A 1 93 ? -7.261 13.920 14.021 1.00 62.81 93 SER A N 1
ATOM 720 C CA . SER A 1 93 ? -8.487 14.405 14.669 1.00 62.81 93 SER A CA 1
ATOM 721 C C . SER A 1 93 ? -9.608 13.365 14.722 1.00 62.81 93 SER A C 1
ATOM 723 O O . SER A 1 93 ? -10.621 13.595 15.381 1.00 62.81 93 SER A O 1
ATOM 725 N N . ALA A 1 94 ? -9.439 12.226 14.047 1.00 61.28 94 ALA A N 1
ATOM 726 C CA . ALA A 1 94 ? -10.457 11.197 13.950 1.00 61.28 94 ALA A CA 1
ATOM 727 C C . ALA A 1 94 ? -10.819 10.599 15.317 1.00 61.28 94 ALA A C 1
ATOM 729 O O . ALA A 1 94 ? -10.033 9.887 15.949 1.00 61.28 94 ALA A O 1
ATOM 730 N N . GLU A 1 95 ? -12.060 10.838 15.733 1.00 61.84 95 GLU A N 1
ATOM 731 C CA . GLU A 1 95 ? -12.664 10.144 16.863 1.00 61.84 95 GLU A CA 1
ATOM 732 C C . GLU A 1 95 ? -12.899 8.662 16.538 1.00 61.84 95 GLU A C 1
ATOM 734 O O . GLU A 1 95 ? -12.987 8.233 15.383 1.00 61.84 95 GLU A O 1
ATOM 739 N N . TRP A 1 96 ? -12.989 7.854 17.587 1.00 58.06 96 TRP A N 1
ATOM 740 C CA . TRP A 1 96 ? -13.257 6.428 17.480 1.00 58.06 96 TRP A CA 1
ATOM 741 C C . TRP A 1 96 ? -14.734 6.134 17.668 1.00 58.06 96 TRP A C 1
ATOM 743 O O . TRP A 1 96 ? -15.341 6.573 18.642 1.00 58.06 96 TRP A O 1
ATOM 753 N N . THR A 1 97 ? -15.288 5.311 16.784 1.00 58.06 97 THR A N 1
ATOM 754 C CA . THR A 1 97 ? -16.678 4.865 16.867 1.00 58.06 97 THR A CA 1
ATOM 755 C C . THR A 1 97 ? -16.731 3.346 16.777 1.00 58.06 97 THR A C 1
ATOM 757 O O . THR A 1 97 ? -16.614 2.802 15.685 1.00 58.06 97 THR A O 1
ATOM 760 N N . GLY A 1 98 ? -16.917 2.670 17.917 1.00 62.00 98 GLY A N 1
ATOM 761 C CA . GLY A 1 98 ? -17.239 1.236 18.011 1.00 62.00 98 GLY A CA 1
ATOM 762 C C . GLY A 1 98 ? -16.331 0.304 17.197 1.00 62.00 98 GLY A C 1
ATOM 763 O O . GLY A 1 98 ? -15.307 -0.156 17.694 1.00 62.00 98 GLY A O 1
ATOM 764 N N . ASP A 1 99 ? -16.728 0.038 15.952 1.00 54.84 99 ASP A N 1
ATOM 765 C CA . ASP A 1 99 ? -16.140 -0.957 15.048 1.00 54.84 99 ASP A CA 1
ATOM 766 C C . ASP A 1 99 ? -14.948 -0.441 14.224 1.00 54.84 99 ASP A C 1
ATOM 768 O O . ASP A 1 99 ? -14.320 -1.198 13.480 1.00 54.84 99 ASP A O 1
ATOM 772 N N . GLY A 1 100 ? -14.604 0.842 14.337 1.00 61.91 100 GLY A N 1
ATOM 773 C CA . GLY A 1 100 ? -13.456 1.400 13.637 1.00 61.91 100 GLY A CA 1
ATOM 774 C C . GLY A 1 100 ? -13.256 2.893 13.870 1.00 61.91 100 GLY A C 1
ATOM 775 O O . GLY A 1 100 ? -14.042 3.557 14.552 1.00 61.91 100 GLY A O 1
ATOM 776 N N . PRO A 1 101 ? -12.177 3.451 13.318 1.00 65.56 101 PRO A N 1
ATOM 777 C CA . PRO A 1 101 ? -11.947 4.877 13.397 1.00 65.56 101 PRO A CA 1
ATOM 778 C C . PRO A 1 101 ? -12.902 5.619 12.448 1.00 65.56 101 PRO A C 1
ATOM 780 O O . PRO A 1 101 ? -13.103 5.200 11.305 1.00 65.56 101 PRO A O 1
ATOM 783 N N . ASN A 1 102 ? -13.473 6.735 12.911 1.00 70.25 102 ASN A N 1
ATOM 784 C CA . ASN A 1 102 ? -14.506 7.483 12.183 1.00 70.25 102 ASN A CA 1
ATOM 785 C C . ASN A 1 102 ? -14.005 8.003 10.821 1.00 70.25 102 ASN A C 1
ATOM 787 O O . ASN A 1 102 ? -14.783 8.174 9.894 1.00 70.25 102 ASN A O 1
ATOM 791 N N . TRP A 1 103 ? -12.690 8.163 10.634 1.00 74.31 103 TRP A N 1
ATOM 792 C CA . TRP A 1 103 ? -12.135 8.596 9.347 1.00 74.31 103 TRP A CA 1
ATOM 793 C C . TRP A 1 103 ? -12.402 7.618 8.192 1.00 74.31 103 TRP A C 1
ATOM 795 O O . TRP A 1 103 ? -12.326 8.027 7.038 1.00 74.31 103 TRP A O 1
ATOM 805 N N . LEU A 1 104 ? -12.739 6.346 8.451 1.00 73.75 104 LEU A N 1
ATOM 806 C CA . LEU A 1 104 ? -13.011 5.365 7.390 1.00 73.75 104 LEU A CA 1
ATOM 807 C C . LEU A 1 104 ? -14.146 5.780 6.446 1.00 73.75 104 LEU A C 1
ATOM 809 O O . LEU A 1 104 ? -14.125 5.383 5.282 1.00 73.75 104 LEU A O 1
ATOM 813 N N . SER A 1 105 ? -15.130 6.534 6.944 1.00 71.88 105 SER A N 1
ATOM 814 C CA . SER A 1 105 ? -16.255 7.056 6.157 1.00 71.88 105 SER A CA 1
ATOM 815 C C . SER A 1 105 ? -15.871 8.278 5.313 1.00 71.88 105 SER A C 1
ATOM 817 O O . SER A 1 105 ? -16.517 8.546 4.304 1.00 71.88 105 SER A O 1
ATOM 819 N N . HIS A 1 106 ? -14.810 8.985 5.705 1.00 74.94 106 HIS A N 1
ATOM 820 C CA . HIS A 1 106 ? -14.296 10.189 5.050 1.00 74.94 106 HIS A CA 1
ATOM 821 C C . HIS A 1 106 ? -13.061 9.919 4.179 1.00 74.94 106 HIS A C 1
ATOM 823 O O . HIS A 1 106 ? -12.604 10.801 3.458 1.00 74.94 106 HIS A O 1
ATOM 829 N N . ALA A 1 107 ? -12.522 8.699 4.229 1.00 81.19 107 ALA A N 1
ATOM 830 C CA . ALA A 1 107 ? -11.331 8.323 3.489 1.00 81.19 107 ALA A CA 1
ATOM 831 C C . ALA A 1 107 ? -11.550 8.431 1.976 1.00 81.19 107 ALA A C 1
ATOM 833 O O . ALA A 1 107 ? -12.514 7.893 1.426 1.00 81.19 107 ALA A O 1
ATOM 834 N N . THR A 1 108 ? -10.582 9.029 1.288 1.00 85.50 108 THR A N 1
ATOM 835 C CA . THR A 1 108 ? -10.524 9.001 -0.170 1.00 85.50 108 THR A CA 1
ATOM 836 C C . THR A 1 108 ? -10.255 7.571 -0.627 1.00 85.50 108 THR A C 1
ATOM 838 O O . THR A 1 108 ? -9.259 6.951 -0.240 1.00 85.50 108 THR A O 1
ATOM 841 N N . VAL A 1 109 ? -11.151 7.038 -1.454 1.00 86.81 109 VAL A N 1
ATOM 842 C CA . VAL A 1 109 ? -11.005 5.712 -2.057 1.00 86.81 109 VAL A CA 1
ATOM 843 C C . VAL A 1 109 ? -10.189 5.844 -3.336 1.00 86.81 109 VAL A C 1
ATOM 845 O O . VAL A 1 109 ? -10.594 6.544 -4.255 1.00 86.81 109 VAL A O 1
ATOM 848 N N . VAL A 1 110 ? -9.060 5.142 -3.398 1.00 86.06 110 VAL A N 1
ATOM 849 C CA . VAL A 1 110 ? -8.196 5.054 -4.578 1.00 86.06 110 VAL A CA 1
ATOM 850 C C . VAL A 1 110 ? -8.207 3.617 -5.093 1.00 86.06 110 VAL A C 1
ATOM 852 O O . VAL A 1 110 ? -7.812 2.671 -4.400 1.00 86.06 110 VAL A O 1
ATOM 855 N N . ARG A 1 111 ? -8.671 3.441 -6.328 1.00 85.62 111 ARG A N 1
ATOM 856 C CA . ARG A 1 111 ? -8.750 2.153 -7.019 1.00 85.62 111 ARG A CA 1
ATOM 857 C C . ARG A 1 111 ? -7.419 1.799 -7.693 1.00 85.62 111 ARG A C 1
ATOM 859 O O . ARG A 1 111 ? -6.635 2.683 -8.038 1.00 85.62 111 ARG A O 1
ATOM 866 N N . PRO A 1 112 ? -7.160 0.511 -7.987 1.00 82.62 112 PRO A N 1
ATOM 867 C CA . PRO A 1 112 ? -5.909 0.085 -8.620 1.00 82.62 112 PRO A CA 1
ATOM 868 C C . PRO A 1 112 ? -5.626 0.746 -9.977 1.00 82.62 112 PRO A C 1
ATOM 870 O O . PRO A 1 112 ? -4.463 0.942 -10.323 1.00 82.62 112 PRO A O 1
ATOM 873 N N . GLY A 1 113 ? -6.668 1.093 -10.743 1.00 83.88 113 GLY A N 1
ATOM 874 C CA . GLY A 1 113 ? -6.534 1.846 -11.996 1.00 83.88 113 GLY A CA 1
ATOM 875 C C . GLY A 1 113 ? -5.967 3.248 -11.770 1.00 83.88 113 GLY A C 1
ATOM 876 O O . GLY A 1 113 ? -4.986 3.618 -12.402 1.00 83.88 113 GLY A O 1
ATOM 877 N N . GLU A 1 114 ? -6.483 3.961 -10.772 1.00 84.44 114 GLU A N 1
ATOM 878 C CA . GLU A 1 114 ? -6.036 5.314 -10.425 1.00 84.44 114 GLU A CA 1
ATOM 879 C C . GLU A 1 114 ? -4.591 5.325 -9.910 1.00 84.44 114 GLU A C 1
ATOM 881 O O . GLU A 1 114 ? -3.832 6.252 -10.187 1.00 84.44 114 GLU A O 1
ATOM 886 N N . ILE A 1 115 ? -4.158 4.260 -9.224 1.00 83.44 115 ILE A N 1
ATOM 887 C CA . ILE A 1 115 ? -2.749 4.092 -8.836 1.00 83.44 115 ILE A CA 1
ATOM 888 C C . ILE A 1 115 ? -1.857 3.970 -10.079 1.00 83.44 115 ILE A C 1
ATOM 890 O O . ILE A 1 115 ? -0.760 4.530 -10.108 1.00 83.44 115 ILE A O 1
ATOM 894 N N . ARG A 1 116 ? -2.305 3.256 -11.120 1.00 85.00 116 ARG A N 1
ATOM 895 C CA . ARG A 1 116 ? -1.559 3.140 -12.386 1.00 85.00 116 ARG A CA 1
ATOM 896 C C . ARG A 1 116 ? -1.496 4.475 -13.121 1.00 85.00 116 ARG A C 1
ATOM 898 O O . ARG A 1 116 ? -0.426 4.828 -13.615 1.00 85.00 116 ARG A O 1
ATOM 905 N N . ASP A 1 117 ? -2.589 5.228 -13.131 1.00 85.75 117 ASP A N 1
ATOM 906 C CA . ASP A 1 117 ? -2.637 6.565 -13.729 1.00 85.75 117 ASP A CA 1
ATOM 907 C C . ASP A 1 117 ? -1.720 7.544 -12.978 1.00 85.75 117 ASP A C 1
ATOM 909 O O . ASP A 1 117 ? -0.985 8.329 -13.585 1.00 85.75 117 ASP A O 1
ATOM 913 N N . LEU A 1 118 ? -1.662 7.435 -11.648 1.00 80.31 118 LEU A N 1
ATOM 914 C CA . LEU A 1 118 ? -0.710 8.180 -10.835 1.00 80.31 118 LEU A CA 1
ATOM 915 C C . LEU A 1 118 ? 0.737 7.799 -11.177 1.00 80.31 118 LEU A C 1
ATOM 917 O O . LEU A 1 118 ? 1.554 8.681 -11.421 1.00 80.31 118 LEU A O 1
ATOM 921 N N . ILE A 1 119 ? 1.061 6.504 -11.264 1.00 82.44 119 ILE A N 1
ATOM 922 C CA . ILE A 1 119 ? 2.398 6.036 -11.672 1.00 82.44 119 ILE A CA 1
ATOM 923 C C . ILE A 1 119 ? 2.801 6.622 -13.032 1.00 82.44 119 ILE A C 1
ATOM 925 O O . ILE A 1 119 ? 3.958 7.019 -13.198 1.00 82.44 119 ILE A O 1
ATOM 929 N N . ALA A 1 120 ? 1.860 6.683 -13.980 1.00 82.12 120 ALA A N 1
ATOM 930 C CA . ALA A 1 120 ? 2.077 7.224 -15.319 1.00 82.12 120 ALA A CA 1
ATOM 931 C C . ALA A 1 120 ? 2.253 8.753 -15.334 1.00 82.12 120 ALA A C 1
ATOM 933 O O . ALA A 1 120 ? 3.002 9.272 -16.160 1.00 82.12 120 ALA A O 1
ATOM 934 N N . SER A 1 121 ? 1.589 9.477 -14.427 1.00 80.56 121 SER A N 1
ATOM 935 C CA . SER A 1 121 ? 1.708 10.940 -14.320 1.00 80.56 121 SER A CA 1
ATOM 936 C C . SER A 1 121 ? 2.953 11.400 -13.553 1.00 80.56 121 SER A C 1
ATOM 938 O O . SER A 1 121 ? 3.418 12.529 -13.741 1.00 80.56 121 SER A O 1
ATOM 940 N N . LEU A 1 122 ? 3.536 10.532 -12.720 1.00 76.88 122 LEU A N 1
ATOM 941 C CA . LEU A 1 122 ? 4.765 10.827 -11.993 1.00 76.88 122 LEU A CA 1
ATOM 942 C C . LEU A 1 122 ? 5.965 10.931 -12.942 1.00 76.88 122 LEU A C 1
ATOM 944 O O . LEU A 1 122 ? 6.320 10.000 -13.667 1.00 76.88 122 LEU A O 1
ATOM 948 N N . LYS A 1 123 ? 6.645 12.080 -12.888 1.00 74.25 123 LYS A N 1
ATOM 949 C CA . LYS A 1 123 ? 7.917 12.293 -13.584 1.00 74.25 123 LYS A CA 1
ATOM 950 C C . LYS A 1 123 ? 9.041 11.633 -12.795 1.00 74.25 123 LYS A C 1
ATOM 952 O O . LYS A 1 123 ? 9.580 12.215 -11.857 1.00 74.25 123 LYS A O 1
ATOM 957 N N . TRP A 1 124 ? 9.391 10.416 -13.185 1.00 72.75 124 TRP A N 1
ATOM 958 C CA . TRP A 1 124 ? 10.571 9.731 -12.670 1.00 72.75 124 TRP A CA 1
ATOM 959 C C . TRP A 1 124 ? 11.823 10.344 -13.303 1.00 72.75 124 TRP A C 1
ATOM 961 O O . TRP A 1 124 ? 11.890 10.478 -14.525 1.00 72.75 124 TRP A O 1
ATOM 971 N N . ASP A 1 125 ? 12.807 10.727 -12.488 1.00 68.69 125 ASP A N 1
ATOM 972 C CA . ASP A 1 125 ? 14.118 11.130 -13.005 1.00 68.69 125 ASP A CA 1
ATOM 973 C C . ASP A 1 125 ? 14.694 9.954 -13.820 1.00 68.69 125 ASP A C 1
ATOM 975 O O . ASP A 1 125 ? 14.719 8.841 -13.314 1.00 68.69 125 ASP A O 1
ATOM 979 N N . PRO A 1 126 ? 15.108 10.118 -15.083 1.00 60.62 126 PRO A N 1
ATOM 980 C CA . PRO A 1 126 ? 15.710 9.031 -15.855 1.00 60.62 126 PRO A CA 1
ATOM 981 C C . PRO A 1 126 ? 17.141 8.689 -15.405 1.00 60.62 126 PRO A C 1
ATOM 983 O O . PRO A 1 126 ? 17.620 7.592 -15.660 1.00 60.62 126 PRO A O 1
ATOM 986 N N . LYS A 1 127 ? 17.847 9.574 -14.687 1.00 61.81 127 LYS A N 1
ATOM 987 C CA . LYS A 1 127 ? 19.210 9.294 -14.173 1.00 61.81 127 LYS A CA 1
ATOM 988 C C . LYS A 1 127 ? 19.218 8.377 -12.944 1.00 61.81 127 LYS A C 1
ATOM 990 O O . LYS A 1 127 ? 20.261 7.916 -12.491 1.00 61.81 127 LYS A O 1
ATOM 995 N N . ALA A 1 128 ? 18.025 8.100 -12.446 1.00 61.16 128 ALA A N 1
ATOM 996 C CA . ALA A 1 128 ? 17.655 7.267 -11.321 1.00 61.16 128 ALA A CA 1
ATOM 997 C C . ALA A 1 128 ? 17.653 5.758 -11.561 1.00 61.16 128 ALA A C 1
ATOM 999 O O . ALA A 1 128 ? 17.216 5.008 -10.692 1.00 61.16 128 ALA A O 1
ATOM 1000 N N . GLU A 1 129 ? 17.986 5.299 -12.765 1.00 61.00 129 GLU A N 1
ATOM 1001 C CA . GLU A 1 129 ? 17.627 3.952 -13.230 1.00 61.00 129 GLU A CA 1
ATOM 1002 C C . GLU A 1 129 ? 18.138 2.800 -12.357 1.00 61.00 129 GLU A C 1
ATOM 1004 O O . GLU A 1 129 ? 17.583 1.711 -12.438 1.00 61.00 129 GLU A O 1
ATOM 1009 N N . ASN A 1 130 ? 19.117 3.049 -11.483 1.00 62.09 130 ASN A N 1
ATOM 1010 C CA . ASN A 1 130 ? 19.721 2.044 -10.609 1.00 62.09 130 ASN A CA 1
ATOM 1011 C C . ASN A 1 130 ? 19.355 2.182 -9.120 1.00 62.09 130 ASN A C 1
ATOM 1013 O O . ASN A 1 130 ? 19.889 1.438 -8.300 1.00 62.09 130 ASN A O 1
ATOM 1017 N N . VAL A 1 131 ? 18.487 3.126 -8.740 1.00 64.38 131 VAL A N 1
ATOM 1018 C CA . VAL A 1 131 ? 18.144 3.387 -7.330 1.00 64.38 131 VAL A CA 1
ATOM 1019 C C . VAL A 1 131 ? 16.642 3.203 -7.116 1.00 64.38 131 VAL A C 1
ATOM 1021 O O . VAL A 1 131 ? 15.841 3.457 -8.012 1.00 64.38 131 VAL A O 1
ATOM 1024 N N . ALA A 1 132 ? 16.248 2.708 -5.941 1.00 71.62 132 ALA A N 1
ATOM 1025 C CA . ALA A 1 132 ? 14.843 2.650 -5.555 1.00 71.62 132 ALA A CA 1
ATOM 1026 C C . ALA A 1 132 ? 14.355 4.047 -5.143 1.00 71.62 132 ALA A C 1
ATOM 1028 O O . ALA A 1 132 ? 15.019 4.728 -4.363 1.00 71.62 132 ALA A O 1
ATOM 1029 N N . TYR A 1 133 ? 13.195 4.460 -5.653 1.00 77.44 133 TYR A N 1
ATOM 1030 C CA . TYR A 1 133 ? 12.595 5.766 -5.359 1.00 77.44 133 TYR A CA 1
ATOM 1031 C C . TYR A 1 133 ? 11.336 5.583 -4.547 1.00 77.44 133 TYR A C 1
ATOM 1033 O O . TYR A 1 133 ? 10.517 4.734 -4.887 1.00 77.44 133 TYR A O 1
ATOM 1041 N N . GLU A 1 134 ? 11.166 6.420 -3.530 1.00 83.19 134 GLU A N 1
ATOM 1042 C CA . GLU A 1 134 ? 9.948 6.488 -2.731 1.00 83.19 134 GLU A CA 1
ATOM 1043 C C . GLU A 1 134 ? 9.280 7.843 -2.964 1.00 83.19 134 GLU A C 1
ATOM 1045 O O . GLU A 1 134 ? 9.924 8.889 -2.873 1.00 83.19 134 GLU A O 1
ATOM 1050 N N . VAL A 1 135 ? 7.990 7.822 -3.282 1.00 80.12 135 VAL A N 1
ATOM 1051 C CA . VAL A 1 135 ? 7.179 9.018 -3.514 1.00 80.12 135 VAL A CA 1
ATOM 1052 C C . VAL A 1 135 ? 5.937 8.941 -2.635 1.00 80.12 135 VAL A C 1
ATOM 1054 O O . VAL A 1 135 ? 5.284 7.901 -2.548 1.00 80.12 135 VAL A O 1
ATOM 1057 N N . ARG A 1 136 ? 5.612 10.052 -1.971 1.00 77.19 136 ARG A N 1
ATOM 1058 C CA . ARG A 1 136 ? 4.355 10.196 -1.228 1.00 77.19 136 ARG A CA 1
ATOM 1059 C C . ARG A 1 136 ? 3.199 10.367 -2.205 1.00 77.19 136 ARG A C 1
ATOM 1061 O O . ARG A 1 136 ? 3.327 11.099 -3.186 1.00 77.19 136 ARG A O 1
ATOM 1068 N N . LEU A 1 137 ? 2.083 9.700 -1.932 1.00 73.25 137 LEU A N 1
ATOM 1069 C CA . LEU A 1 137 ? 0.876 9.864 -2.734 1.00 73.25 137 LEU A CA 1
ATOM 1070 C C . LEU A 1 137 ? 0.307 11.280 -2.512 1.00 73.25 137 LEU A C 1
ATOM 1072 O O . LEU A 1 137 ? 0.258 11.738 -1.370 1.00 73.25 137 LEU A O 1
ATOM 1076 N N . PRO A 1 138 ? -0.112 11.994 -3.572 1.00 67.69 138 PRO A N 1
ATOM 1077 C CA . PRO A 1 138 ? -0.670 13.338 -3.437 1.00 67.69 138 PRO A CA 1
ATOM 1078 C C . PRO A 1 138 ? -2.030 13.354 -2.727 1.00 67.69 138 PRO A C 1
ATOM 1080 O O . PRO A 1 138 ? -2.393 14.376 -2.163 1.00 67.69 138 PRO A O 1
ATOM 1083 N N . GLN A 1 139 ? -2.760 12.233 -2.728 1.00 69.38 139 GLN A N 1
ATOM 1084 C CA . GLN A 1 139 ? -4.071 12.085 -2.083 1.00 69.38 139 GLN A CA 1
ATOM 1085 C C . GLN A 1 139 ? -3.993 11.911 -0.553 1.00 69.38 139 GLN A C 1
ATOM 1087 O O . GLN A 1 139 ? -5.023 11.753 0.094 1.00 69.38 139 GLN A O 1
ATOM 1092 N N . GLY A 1 140 ? -2.786 11.891 0.020 1.00 69.81 140 GLY A N 1
ATOM 1093 C CA . GLY A 1 140 ? -2.55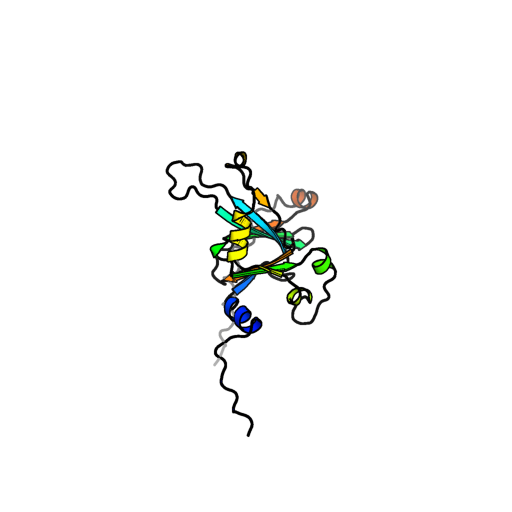1 11.748 1.454 1.00 69.81 140 GLY A CA 1
ATOM 1094 C C . GLY A 1 140 ? -1.510 10.680 1.778 1.00 69.81 140 GLY A C 1
ATOM 1095 O O . GLY A 1 140 ? -1.104 9.875 0.937 1.00 69.81 140 GLY A O 1
ATOM 1096 N N . THR A 1 141 ? -1.039 10.704 3.019 1.00 73.69 141 THR A N 1
ATOM 1097 C CA . THR A 1 141 ? 0.110 9.911 3.467 1.00 73.69 141 THR A CA 1
ATOM 1098 C C . THR A 1 141 ? -0.265 8.749 4.354 1.00 73.69 141 THR A C 1
ATOM 1100 O O . THR A 1 141 ? 0.560 7.856 4.490 1.00 73.69 141 THR A O 1
ATOM 1103 N N . ARG A 1 142 ? -1.478 8.705 4.913 1.00 85.25 142 ARG A N 1
ATOM 1104 C CA . ARG A 1 142 ? -1.908 7.657 5.841 1.00 85.25 142 ARG A CA 1
ATOM 1105 C C . ARG A 1 142 ? -3.124 6.919 5.335 1.00 85.25 142 ARG A C 1
A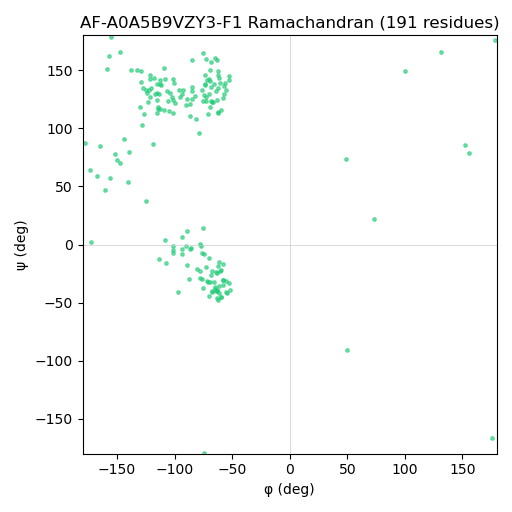TOM 1107 O O . ARG A 1 142 ? -4.029 7.515 4.764 1.00 85.25 142 ARG A O 1
ATOM 1114 N N . GLY A 1 143 ? -3.169 5.614 5.570 1.00 87.75 143 GLY A N 1
ATOM 1115 C CA . GLY A 1 143 ? -4.324 4.852 5.132 1.00 87.75 143 GLY A CA 1
ATOM 1116 C C . GLY A 1 143 ? -4.246 3.354 5.339 1.00 87.75 143 GLY A C 1
ATOM 1117 O O . GLY A 1 143 ? -3.372 2.843 6.043 1.00 87.75 143 GLY A O 1
ATOM 1118 N N . ILE A 1 144 ? -5.187 2.683 4.679 1.00 89.69 144 ILE A N 1
ATOM 1119 C CA . ILE A 1 144 ? -5.322 1.232 4.602 1.00 89.69 144 ILE A CA 1
ATOM 1120 C C . ILE A 1 144 ? -5.249 0.798 3.139 1.00 89.69 144 ILE A C 1
ATOM 1122 O O . ILE A 1 144 ? -5.926 1.352 2.277 1.00 89.69 144 ILE A O 1
ATOM 1126 N N . VAL A 1 145 ? -4.479 -0.247 2.871 1.00 91.56 145 VAL A N 1
ATOM 1127 C CA . VAL A 1 145 ? -4.418 -0.975 1.606 1.00 91.56 145 VAL A CA 1
ATOM 1128 C C . VAL A 1 145 ? -5.126 -2.314 1.787 1.00 91.56 145 VAL A C 1
ATOM 1130 O O . VAL A 1 145 ? -4.758 -3.100 2.654 1.00 91.56 145 VAL A O 1
ATOM 1133 N N . TYR A 1 146 ? -6.124 -2.592 0.960 1.00 92.38 146 TYR A N 1
ATOM 1134 C CA . TYR A 1 146 ? -6.845 -3.860 0.943 1.00 92.38 146 TYR A CA 1
ATOM 1135 C C . TYR A 1 146 ? -6.244 -4.781 -0.112 1.00 92.38 146 TYR A C 1
ATOM 1137 O O . TYR A 1 146 ? -6.110 -4.395 -1.278 1.00 92.38 146 TYR A O 1
ATOM 1145 N N . VAL A 1 147 ? -5.895 -5.997 0.297 1.00 93.50 147 VAL A N 1
ATOM 1146 C CA . VAL A 1 147 ? -5.278 -7.021 -0.559 1.00 93.50 147 VAL A CA 1
ATOM 1147 C C . VAL A 1 147 ? -5.986 -8.359 -0.366 1.00 93.50 147 VAL A C 1
ATOM 1149 O O . VAL A 1 147 ? -6.487 -8.601 0.728 1.00 93.50 147 VAL A O 1
ATOM 1152 N N . PRO A 1 148 ? -6.047 -9.253 -1.367 1.00 93.94 148 PRO A N 1
ATOM 1153 C CA . PRO A 1 148 ? -6.534 -10.616 -1.167 1.00 93.94 148 PRO A CA 1
ATOM 1154 C C . PRO A 1 148 ? -5.799 -11.320 -0.019 1.00 93.94 148 PRO A C 1
ATOM 1156 O O . PRO A 1 148 ? -4.595 -11.131 0.150 1.00 93.94 148 PRO A O 1
ATOM 1159 N N . GLU A 1 149 ? -6.494 -12.168 0.738 1.00 90.69 149 GLU A N 1
ATOM 1160 C CA . GLU A 1 149 ? -5.906 -12.929 1.860 1.00 90.69 149 GLU A CA 1
ATOM 1161 C C . GLU A 1 149 ? -4.648 -13.726 1.479 1.00 90.69 149 GLU A C 1
ATOM 1163 O O . GLU A 1 149 ? -3.732 -13.891 2.28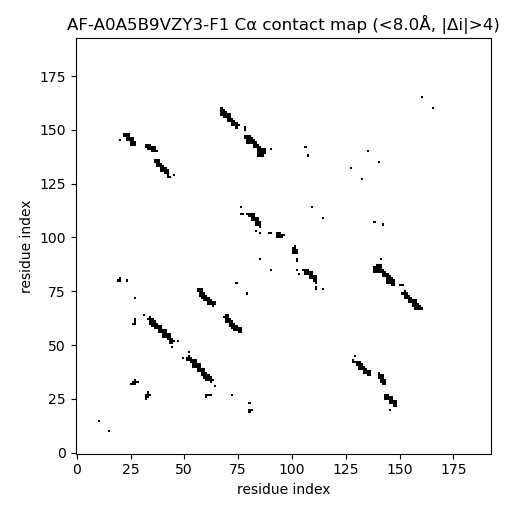2 1.00 90.69 149 GLU A O 1
ATOM 1168 N N . ASN A 1 150 ? -4.590 -14.212 0.240 1.00 90.94 150 ASN A N 1
ATOM 1169 C CA . ASN A 1 150 ? -3.490 -15.004 -0.299 1.00 90.94 150 ASN A CA 1
ATOM 1170 C C . ASN A 1 150 ? -2.423 -14.172 -1.034 1.00 90.94 150 ASN A C 1
ATOM 1172 O O . ASN A 1 150 ? -1.529 -14.754 -1.654 1.00 90.94 150 ASN A O 1
ATOM 1176 N N . ALA A 1 151 ? -2.514 -12.839 -1.009 1.00 91.81 151 ALA A N 1
ATOM 1177 C CA . ALA A 1 151 ? -1.555 -11.975 -1.682 1.00 91.81 151 ALA A CA 1
ATOM 1178 C C . ALA A 1 151 ? -0.155 -12.085 -1.049 1.00 91.81 151 ALA A C 1
ATOM 1180 O O . ALA A 1 151 ? -0.021 -12.084 0.180 1.00 91.81 151 ALA A O 1
ATOM 1181 N N . PRO A 1 152 ? 0.917 -12.139 -1.857 1.00 91.62 152 PRO A N 1
ATOM 1182 C CA . PRO A 1 152 ? 2.275 -12.125 -1.339 1.00 91.62 152 PRO A CA 1
ATOM 1183 C C . PRO A 1 152 ? 2.612 -10.736 -0.781 1.00 91.62 152 PRO A C 1
ATOM 1185 O O . PRO A 1 152 ? 2.765 -9.766 -1.519 1.00 91.62 152 PRO A O 1
ATOM 1188 N N . VAL A 1 153 ? 2.775 -10.649 0.540 1.00 92.00 153 VAL A N 1
ATOM 1189 C CA . VAL A 1 153 ? 3.144 -9.409 1.235 1.00 92.00 153 VAL A CA 1
ATOM 1190 C C . VAL A 1 153 ? 4.515 -9.583 1.869 1.00 92.00 153 VAL A C 1
ATOM 1192 O O . VAL A 1 153 ? 4.687 -10.350 2.819 1.00 92.00 153 VAL A O 1
ATOM 1195 N N . LEU A 1 154 ? 5.506 -8.84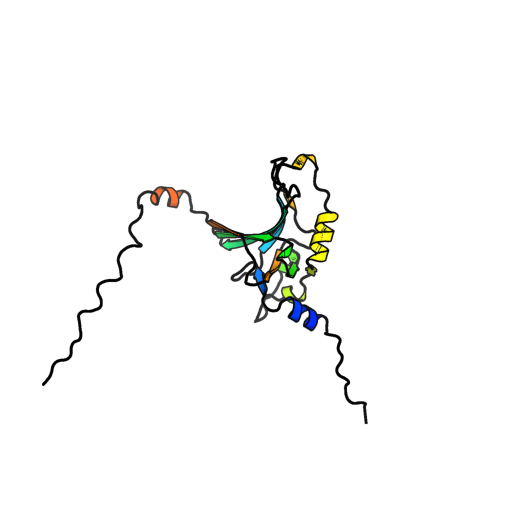3 1.374 1.00 92.56 154 LEU A N 1
ATOM 1196 C CA . LEU A 1 154 ? 6.811 -8.810 2.025 1.00 92.56 154 LEU A CA 1
ATOM 1197 C C . LEU A 1 154 ? 6.704 -7.954 3.286 1.00 92.56 154 LEU A C 1
ATOM 1199 O O . LEU A 1 154 ? 6.338 -6.784 3.205 1.00 92.56 154 LEU A O 1
ATOM 1203 N N . THR A 1 155 ? 7.057 -8.524 4.437 1.00 91.06 155 THR A N 1
ATOM 1204 C CA . THR A 1 155 ? 7.015 -7.828 5.727 1.00 91.06 155 THR A CA 1
ATOM 1205 C C . THR A 1 155 ? 8.416 -7.717 6.315 1.00 91.06 155 THR A C 1
ATOM 1207 O O . THR A 1 155 ? 9.142 -8.704 6.412 1.00 91.06 155 THR A O 1
ATOM 1210 N N . ARG A 1 156 ? 8.795 -6.506 6.723 1.00 90.69 156 ARG A N 1
ATOM 1211 C CA . ARG A 1 156 ? 10.032 -6.194 7.436 1.00 90.69 156 ARG A CA 1
ATOM 1212 C C . ARG A 1 156 ? 9.679 -5.686 8.829 1.00 90.69 156 ARG A C 1
ATOM 1214 O O . ARG A 1 156 ? 8.949 -4.707 8.958 1.00 90.69 156 ARG A O 1
ATOM 1221 N N . HIS A 1 157 ? 10.230 -6.336 9.848 1.00 89.56 157 HIS A N 1
ATOM 1222 C CA . HIS A 1 157 ? 10.117 -5.912 11.240 1.00 89.56 157 HIS A CA 1
ATOM 1223 C C . HIS A 1 157 ? 11.409 -5.226 11.666 1.00 89.56 157 HIS A C 1
ATOM 1225 O O . HIS A 1 157 ? 12.494 -5.791 11.525 1.00 89.56 157 HIS A O 1
ATOM 1231 N N . GLU A 1 158 ? 11.291 -4.016 12.191 1.00 88.62 158 GLU A N 1
ATOM 1232 C CA . GLU A 1 158 ? 12.402 -3.251 12.739 1.00 88.62 158 GLU A CA 1
ATOM 1233 C C . GLU A 1 158 ? 12.161 -3.063 14.233 1.00 88.62 158 GLU A C 1
ATOM 1235 O O . GLU A 1 158 ? 11.061 -2.711 14.658 1.00 88.62 158 GLU A O 1
ATOM 1240 N N . SER A 1 159 ? 13.172 -3.372 15.043 1.00 85.69 159 SER A N 1
ATOM 1241 C CA . SER A 1 159 ? 13.126 -3.209 16.495 1.00 85.69 159 SER A CA 1
ATOM 1242 C C . SER A 1 159 ? 14.364 -2.460 16.966 1.00 85.69 159 SER A C 1
ATOM 1244 O O . SER A 1 159 ? 15.486 -2.928 16.781 1.00 85.69 159 SER A O 1
ATOM 1246 N N . LEU A 1 160 ? 14.160 -1.289 17.563 1.00 78.12 160 LEU A N 1
ATOM 1247 C CA . LEU A 1 160 ? 15.207 -0.501 18.193 1.00 78.12 160 LEU A CA 1
ATOM 1248 C C . LEU A 1 160 ? 15.460 -1.067 19.591 1.00 78.12 160 LEU A C 1
ATOM 1250 O O . LEU A 1 160 ? 14.639 -0.921 20.496 1.00 78.12 160 LEU A O 1
ATOM 1254 N N . ILE A 1 161 ? 16.604 -1.723 19.762 1.00 70.12 161 ILE A N 1
ATOM 1255 C CA . ILE A 1 161 ? 17.115 -2.118 21.075 1.00 70.12 161 ILE A CA 1
ATOM 1256 C C . ILE A 1 161 ? 18.056 -1.002 21.529 1.00 70.12 161 ILE A C 1
ATOM 1258 O O . ILE A 1 161 ? 18.934 -0.586 20.769 1.00 70.12 161 ILE A O 1
ATOM 1262 N N . SER A 1 162 ? 17.868 -0.493 22.749 1.00 61.88 162 SER A N 1
ATOM 1263 C CA . SER A 1 162 ? 18.775 0.512 23.309 1.00 61.88 162 SER A CA 1
ATOM 1264 C C . SER A 1 162 ? 20.210 -0.025 23.311 1.00 61.88 162 SER A C 1
ATOM 1266 O O . SER A 1 162 ? 20.448 -1.188 23.638 1.00 61.88 162 SER A O 1
ATOM 1268 N N . ALA A 1 163 ? 21.181 0.821 22.958 1.00 60.62 163 ALA A N 1
ATOM 1269 C CA . ALA A 1 163 ? 22.593 0.440 22.910 1.00 60.62 163 ALA A CA 1
ATOM 1270 C C . ALA A 1 163 ? 23.092 -0.143 24.249 1.00 60.62 163 ALA A C 1
ATOM 1272 O O . ALA A 1 163 ? 23.916 -1.055 24.245 1.00 60.62 163 ALA A O 1
ATOM 1273 N N . ALA A 1 164 ? 22.534 0.316 25.378 1.00 57.78 164 ALA A N 1
ATOM 1274 C CA . ALA A 1 164 ? 22.822 -0.223 26.709 1.00 57.78 164 ALA A CA 1
ATOM 1275 C C . ALA A 1 164 ? 22.369 -1.689 26.861 1.00 57.78 164 ALA A C 1
ATOM 1277 O O . ALA A 1 164 ? 23.102 -2.514 27.392 1.00 57.78 164 ALA A O 1
ATOM 1278 N N . THR A 1 165 ? 21.204 -2.046 26.318 1.00 55.09 165 THR A N 1
ATOM 1279 C CA . THR A 1 165 ? 20.666 -3.416 26.363 1.00 55.09 165 THR A CA 1
ATOM 1280 C C . THR A 1 165 ? 21.363 -4.343 25.359 1.00 55.09 165 THR A C 1
ATOM 1282 O O . THR A 1 165 ? 21.514 -5.535 25.618 1.00 55.09 165 THR A O 1
ATOM 1285 N N . SER A 1 166 ? 21.848 -3.808 24.232 1.00 50.12 166 SER A N 1
ATOM 1286 C CA . SER A 1 166 ? 22.666 -4.557 23.261 1.00 50.12 166 SER A CA 1
ATOM 1287 C C . SER A 1 166 ? 24.066 -4.900 23.790 1.00 50.12 166 SER A C 1
ATOM 1289 O O . SER A 1 166 ? 24.606 -5.957 23.449 1.00 50.12 166 SER A O 1
ATOM 1291 N N . ALA A 1 167 ? 24.643 -4.036 24.634 1.00 50.72 167 ALA A N 1
ATOM 1292 C CA . ALA A 1 167 ? 25.937 -4.269 25.276 1.00 50.72 167 ALA A CA 1
ATOM 1293 C C . ALA A 1 167 ? 25.874 -5.351 26.374 1.00 50.72 167 ALA A C 1
ATOM 1295 O O . ALA A 1 167 ? 26.838 -6.088 26.555 1.00 50.72 167 ALA A O 1
ATOM 1296 N N . GLU A 1 168 ? 24.737 -5.496 27.061 1.00 49.47 168 GLU A N 1
ATOM 1297 C CA . GLU A 1 168 ? 24.544 -6.512 28.110 1.00 49.47 168 GLU A CA 1
ATOM 1298 C C . GLU A 1 168 ? 24.005 -7.858 27.572 1.00 49.47 168 GLU A C 1
ATOM 1300 O O . GLU A 1 168 ? 24.134 -8.890 28.228 1.00 49.47 168 GLU A O 1
ATOM 1305 N N . GLY A 1 169 ? 23.431 -7.882 26.361 1.00 45.47 169 GLY A N 1
ATOM 1306 C CA . GLY A 1 169 ? 22.692 -9.034 25.818 1.00 45.47 169 GLY A CA 1
ATOM 1307 C C . GLY A 1 169 ? 23.421 -9.927 24.804 1.00 45.47 169 GLY A C 1
ATOM 1308 O O . GLY A 1 169 ? 22.853 -10.922 24.356 1.00 45.47 169 GLY A O 1
ATOM 1309 N N . SER A 1 170 ? 24.666 -9.631 24.424 1.00 41.56 170 SER A N 1
ATOM 1310 C CA . SER A 1 170 ? 25.401 -10.389 23.388 1.00 41.56 170 SER A CA 1
ATOM 1311 C C . SER A 1 170 ? 26.210 -11.589 23.921 1.00 41.56 170 SER A C 1
ATOM 1313 O O . SER A 1 170 ? 26.961 -12.214 23.174 1.00 41.56 170 SER A O 1
ATOM 1315 N N . PHE A 1 171 ? 25.994 -11.983 25.184 1.00 41.00 171 PHE A N 1
ATOM 1316 C CA . PHE A 1 171 ? 26.632 -13.141 25.831 1.00 41.00 171 PHE A CA 1
ATOM 1317 C C . PHE A 1 171 ? 25.637 -14.161 26.421 1.00 41.00 171 PHE A C 1
ATOM 1319 O O . PHE A 1 171 ? 25.901 -14.766 27.449 1.00 41.00 171 PHE A O 1
ATOM 1326 N N . THR A 1 172 ? 24.500 -14.427 25.772 1.00 38.00 172 THR A N 1
ATOM 1327 C CA . THR A 1 172 ? 23.785 -15.709 25.968 1.00 38.00 172 THR A CA 1
ATOM 1328 C C . THR A 1 172 ? 23.239 -16.236 24.645 1.00 38.00 172 THR A C 1
ATOM 1330 O O . THR A 1 172 ? 22.063 -16.132 24.308 1.00 38.00 172 THR A O 1
ATOM 1333 N N . ALA A 1 173 ? 24.132 -16.844 23.867 1.00 39.28 173 ALA A N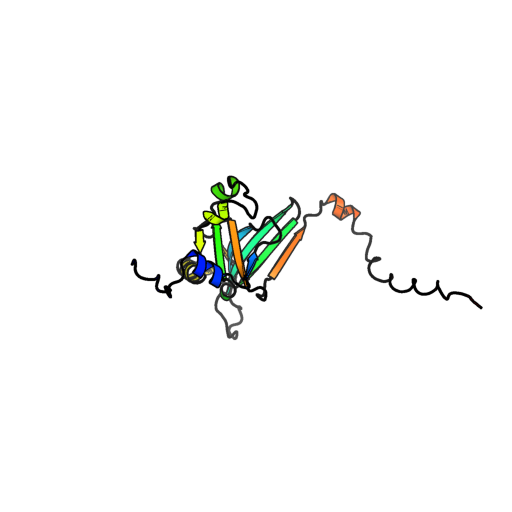 1
ATOM 1334 C CA . ALA A 1 173 ? 23.742 -17.661 22.732 1.00 39.28 173 ALA A CA 1
ATOM 1335 C C . ALA A 1 173 ? 22.934 -18.890 23.199 1.00 39.28 173 ALA A C 1
ATOM 1337 O O . ALA A 1 173 ? 23.401 -19.698 24.000 1.00 39.28 173 ALA A O 1
ATOM 1338 N N . ALA A 1 174 ? 21.732 -19.038 22.640 1.00 44.31 174 ALA A N 1
ATOM 1339 C CA . ALA A 1 174 ? 21.097 -20.312 22.305 1.00 44.31 174 ALA A CA 1
ATOM 1340 C C . ALA A 1 174 ? 21.066 -21.419 23.387 1.00 44.31 174 ALA A C 1
ATOM 1342 O O . ALA A 1 174 ? 21.688 -22.469 23.233 1.00 44.31 174 ALA A O 1
ATOM 1343 N N . ARG A 1 175 ? 20.221 -21.274 24.415 1.00 41.59 175 ARG A N 1
ATOM 1344 C CA . ARG A 1 175 ? 19.638 -22.425 25.138 1.00 41.59 175 ARG A CA 1
ATOM 1345 C C . ARG A 1 175 ? 18.200 -22.117 25.553 1.00 41.59 175 ARG A C 1
ATOM 1347 O O . ARG A 1 175 ? 17.973 -21.579 26.625 1.00 41.59 175 ARG A O 1
ATOM 1354 N N . GLY A 1 176 ? 17.228 -22.454 24.704 1.00 35.78 176 GLY A N 1
ATOM 1355 C CA . GLY A 1 176 ? 15.818 -22.255 25.068 1.00 35.78 176 GLY A CA 1
ATOM 1356 C C . GLY A 1 176 ? 14.745 -22.811 24.132 1.00 35.78 176 GLY A C 1
ATOM 1357 O O . GLY A 1 176 ? 13.572 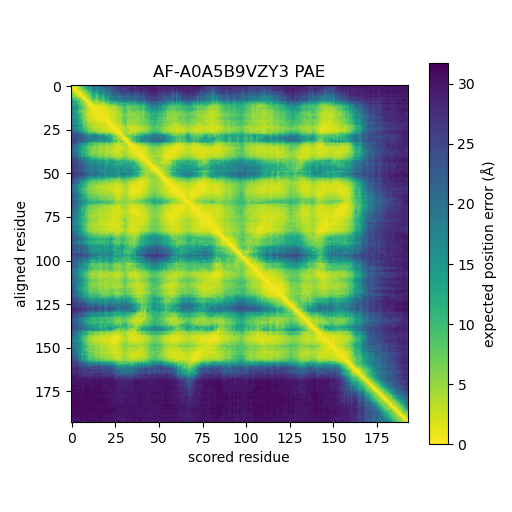-22.625 24.415 1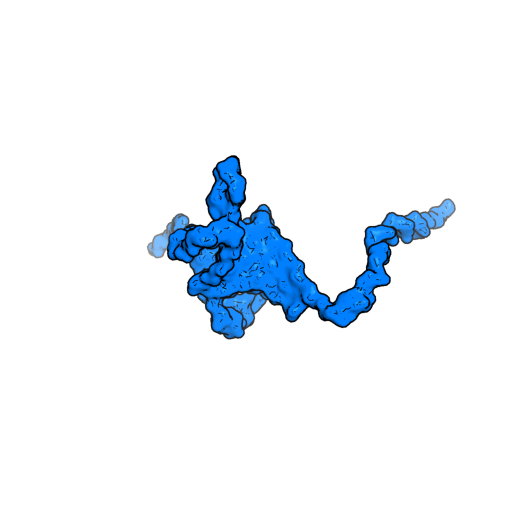.00 35.78 176 GLY A O 1
ATOM 1358 N N . CYS A 1 177 ? 15.088 -23.499 23.038 1.00 36.78 177 CYS A N 1
ATOM 1359 C CA . CYS A 1 177 ? 14.097 -24.138 22.158 1.00 36.78 177 CYS A CA 1
ATOM 1360 C C . CYS A 1 177 ? 14.582 -25.508 21.665 1.00 36.78 177 CYS A C 1
ATOM 1362 O O . CYS A 1 177 ? 14.646 -25.774 20.473 1.00 36.78 177 CYS A O 1
ATOM 1364 N N . ALA A 1 178 ? 14.967 -26.381 22.597 1.00 43.34 178 ALA A N 1
ATOM 1365 C CA . ALA A 1 178 ? 15.082 -27.820 22.356 1.00 43.34 178 ALA A CA 1
ATOM 1366 C C . ALA A 1 178 ? 15.170 -28.557 23.698 1.00 43.34 178 ALA A C 1
ATOM 1368 O O . ALA A 1 178 ? 16.273 -28.807 24.178 1.00 43.34 178 ALA A O 1
ATOM 1369 N N . LYS A 1 179 ? 14.011 -28.857 24.303 1.00 41.81 179 LYS A N 1
ATOM 1370 C CA . LYS A 1 179 ? 13.713 -29.994 25.209 1.00 41.81 179 LYS A CA 1
ATOM 1371 C C . LYS A 1 179 ? 12.593 -29.609 26.175 1.00 41.81 179 LYS A C 1
ATOM 1373 O O . LYS A 1 179 ? 12.860 -29.235 27.302 1.00 41.81 179 LYS A O 1
ATOM 1378 N N . GLU A 1 180 ? 11.349 -29.776 25.741 1.00 39.72 180 GLU A N 1
ATOM 1379 C CA . GLU A 1 180 ? 10.225 -29.957 26.670 1.00 39.72 180 GLU A CA 1
ATOM 1380 C C . GLU A 1 180 ? 9.061 -30.688 25.979 1.00 39.72 180 GLU A C 1
ATOM 1382 O O . GLU A 1 180 ? 7.948 -30.203 25.858 1.00 39.72 180 GLU A O 1
ATOM 1387 N N . LYS A 1 181 ? 9.339 -31.892 25.459 1.00 39.75 181 LYS A N 1
ATOM 1388 C CA . LYS A 1 181 ? 8.316 -32.909 25.142 1.00 39.75 181 LYS A CA 1
ATOM 1389 C C . LYS A 1 181 ? 8.898 -34.309 25.347 1.00 39.75 181 LYS A C 1
ATOM 1391 O O . LYS A 1 181 ? 9.185 -35.005 24.379 1.00 39.75 181 LYS A O 1
ATOM 1396 N N . LYS A 1 182 ? 9.137 -34.696 26.606 1.00 40.38 182 LYS A N 1
ATOM 1397 C CA . LYS A 1 182 ? 9.245 -36.105 27.052 1.00 40.38 182 LYS A CA 1
ATOM 1398 C C . LYS A 1 182 ? 9.365 -36.204 28.582 1.00 40.38 182 LYS A C 1
ATOM 1400 O O . LYS A 1 182 ? 10.379 -36.654 29.093 1.00 40.38 182 LYS A O 1
ATOM 1405 N N . SER A 1 183 ? 8.334 -35.793 29.319 1.00 39.59 183 SER A N 1
ATOM 1406 C CA . SER A 1 183 ? 8.138 -36.243 30.712 1.00 39.59 183 SER A CA 1
ATOM 1407 C C . SER A 1 183 ? 6.747 -35.879 31.243 1.00 39.59 183 SER A C 1
ATOM 1409 O O . SER A 1 183 ? 6.621 -35.167 32.228 1.00 39.59 183 SER A O 1
ATOM 1411 N N . GLN A 1 184 ? 5.688 -36.356 30.594 1.00 39.66 184 GLN A N 1
ATOM 1412 C CA . GLN A 1 184 ? 4.363 -36.473 31.217 1.00 39.66 184 GLN A CA 1
ATOM 1413 C C . GLN A 1 184 ? 3.649 -37.659 30.564 1.00 39.66 184 GLN A C 1
ATOM 1415 O O . GLN A 1 184 ? 2.796 -37.504 29.701 1.00 39.66 184 GLN A O 1
ATOM 1420 N N . ALA A 1 185 ? 4.103 -38.866 30.901 1.00 38.47 185 ALA A N 1
ATOM 1421 C CA . ALA A 1 185 ? 3.405 -40.111 30.580 1.00 38.47 185 ALA A CA 1
ATOM 1422 C C . ALA A 1 185 ? 3.884 -41.252 31.493 1.00 38.47 185 ALA A C 1
ATOM 1424 O O . ALA A 1 185 ? 4.217 -42.321 31.007 1.00 38.47 185 ALA A O 1
ATOM 1425 N N . LEU A 1 186 ? 3.979 -41.022 32.805 1.00 44.16 186 LEU A N 1
ATOM 1426 C CA . LEU A 1 186 ? 4.110 -42.091 33.805 1.00 44.16 186 LEU A CA 1
ATOM 1427 C C . LEU A 1 186 ? 3.507 -41.606 35.128 1.00 44.16 186 LEU A C 1
ATOM 1429 O O . LEU A 1 186 ? 4.224 -41.155 36.012 1.00 44.16 186 LEU A O 1
ATOM 1433 N N . SER A 1 187 ? 2.178 -41.630 35.224 1.00 45.72 187 SER A N 1
ATOM 1434 C CA . SER A 1 187 ? 1.429 -41.574 36.487 1.00 45.72 187 SER A CA 1
ATOM 1435 C C . SER A 1 187 ? -0.064 -41.681 36.170 1.00 45.72 187 SER A C 1
ATOM 1437 O O . SER A 1 187 ? -0.699 -40.664 35.909 1.00 45.72 187 SER A O 1
ATOM 1439 N N . ALA A 1 188 ? -0.568 -42.918 36.084 1.00 36.38 188 ALA A N 1
ATOM 1440 C CA . ALA A 1 188 ? -1.964 -43.336 36.307 1.00 36.38 188 ALA A CA 1
ATOM 1441 C C . ALA A 1 188 ? -2.240 -44.648 35.552 1.00 36.38 188 ALA A C 1
ATOM 1443 O O . ALA A 1 188 ? -2.841 -44.661 34.483 1.00 36.38 188 ALA A O 1
ATOM 1444 N N . CYS A 1 189 ? -1.798 -45.773 36.111 1.00 35.66 189 CYS A N 1
ATOM 1445 C CA . CYS A 1 189 ? -2.568 -47.009 35.979 1.00 35.66 189 CYS A CA 1
ATOM 1446 C C . CYS A 1 189 ? -3.336 -47.161 37.297 1.00 35.66 189 CYS A C 1
ATOM 1448 O O . CYS A 1 189 ? -2.691 -47.140 38.351 1.00 35.66 189 CYS A O 1
ATOM 1450 N N . PRO A 1 190 ? -4.677 -47.233 37.275 1.00 41.25 190 PRO A N 1
ATOM 1451 C CA . PRO A 1 190 ? -5.449 -47.484 38.477 1.00 41.25 190 PRO A CA 1
ATOM 1452 C C . PRO A 1 190 ? -5.238 -48.931 38.925 1.00 41.25 190 PRO A C 1
ATOM 1454 O O . PRO A 1 190 ? -5.104 -49.843 38.107 1.00 41.25 190 PRO A O 1
ATOM 1457 N N . ARG A 1 191 ? -5.166 -49.105 40.243 1.00 39.72 191 ARG A N 1
ATOM 1458 C CA . ARG A 1 191 ? -5.250 -50.404 40.901 1.00 39.72 191 ARG A CA 1
ATOM 1459 C C . ARG A 1 191 ? -6.689 -50.933 40.866 1.00 39.72 191 ARG A C 1
ATOM 1461 O O . ARG A 1 191 ? -7.629 -50.143 40.804 1.00 39.72 191 ARG A O 1
ATOM 1468 N N . ASP A 1 192 ? -6.749 -52.252 41.041 1.00 33.25 192 ASP A N 1
ATOM 1469 C CA . ASP A 1 192 ? -7.819 -53.081 41.622 1.00 33.25 192 ASP A CA 1
ATOM 1470 C C . ASP A 1 192 ? -8.763 -53.809 40.647 1.00 33.25 192 ASP A C 1
ATOM 1472 O O . ASP A 1 192 ? -9.048 -53.289 39.564 1.00 33.25 192 ASP A O 1
ATOM 1476 N N . PRO A 1 193 ? -9.303 -54.990 41.031 1.00 43.19 193 PRO A N 1
ATOM 1477 C CA . PRO A 1 193 ? -9.108 -55.762 42.275 1.00 43.19 193 PRO A CA 1
ATOM 1478 C C . PRO A 1 193 ? -8.375 -57.109 42.104 1.00 43.19 193 PRO A C 1
ATOM 1480 O O . PRO A 1 193 ? -8.289 -57.626 40.966 1.00 43.19 193 PRO A O 1
#

Secondary structure (DSSP, 8-state):
-PPP----SPPPHHHHHHHHHTTEEEES-SSS--EEEEEEEEPPPS-TT-S--SPEEEEEEEEE-SSSEEEEEEEEGGG--EEEEE-HHHHHH--EETTEEGGGGTPEEE-HHHHHHHHHHS---GGGTTS-EEEE-TT-SEEEEEEETT---EEEEEE---HHHHHHSTT--S-SSS--SSS---S-PPP--